Protein AF-A0AAF0IPW9-F1 (afdb_monomer_lite)

pLDDT: mean 81.62, std 16.86, range [27.61, 97.88]

InterPro domains:
  IPR002562 3'-5' exonuclease domain [PF01612] (9-116)
  IPR012337 Ribonuclease H-like superfamily [SSF53098] (3-116)
  IPR036397 Ribonuclease H superfamily [G3DSA:3.30.420.10] (1-117)
  IPR051132 3'-5' Exonuclease domain-containing protein [PTHR13620] (4-115)

Secondary structure (DSSP, 8-state):
-PPPPHHHHHHHH-TTS-EEESSHHHHHHHHHHHH-----SEEEHHHHHHHH-HHHHTT--SPPPHHHHHHHHHS------GGGGS-TTSSSPPHHHHHHHHHHHHHHHHHHHHHHHHHHHHHHHHHHHHHHHTS--PPPHHHHHHHHHTT-------------SHHHHHHHHHHHH-TTS-HHHHHHHHHHTTS--HHHHHHHHTS-HHHHHHHHHHHHHHHHHHHHHTT--PPPPPHHHHHHHHHHHTSTTTHHHHHHTHHHHHHTTSS-HHHHHHT-

Structure (mmCIF, N/CA/C/O backbone):
data_AF-A0AAF0IPW9-F1
#
_entry.id   AF-A0AAF0IPW9-F1
#
loop_
_atom_site.group_PDB
_atom_site.id
_atom_site.type_symbol
_atom_site.label_atom_id
_atom_site.label_alt_id
_atom_site.label_comp_id
_atom_site.label_asym_id
_atom_site.label_entity_id
_atom_site.label_seq_id
_atom_site.pdbx_PDB_ins_code
_atom_site.Cartn_x
_atom_site.Cartn_y
_atom_site.Cartn_z
_atom_site.occupancy
_atom_site.B_iso_or_equiv
_atom_site.auth_seq_id
_atom_site.auth_comp_id
_atom_site.auth_asym_id
_atom_site.auth_atom_id
_atom_site.pdbx_PDB_model_num
ATOM 1 N N . MET A 1 1 ? 8.396 -7.786 -37.317 1.00 49.12 1 MET A N 1
ATOM 2 C CA . MET A 1 1 ? 7.928 -7.173 -36.053 1.00 49.12 1 MET A CA 1
ATOM 3 C C . MET A 1 1 ? 8.490 -7.981 -34.900 1.00 49.12 1 MET A C 1
ATOM 5 O O . MET A 1 1 ? 8.459 -9.201 -34.990 1.00 49.12 1 MET A O 1
ATOM 9 N N . ARG A 1 2 ? 9.035 -7.348 -33.853 1.00 64.31 2 ARG A N 1
ATOM 10 C CA . ARG A 1 2 ? 9.341 -8.083 -32.615 1.00 64.31 2 ARG A CA 1
ATOM 11 C C . ARG A 1 2 ? 8.004 -8.465 -31.983 1.00 64.31 2 ARG A C 1
ATOM 13 O O . ARG A 1 2 ? 7.218 -7.575 -31.677 1.00 64.31 2 ARG A O 1
ATOM 20 N N . SER A 1 3 ? 7.727 -9.756 -31.860 1.00 81.81 3 SER A N 1
ATOM 21 C CA . SER A 1 3 ? 6.544 -10.246 -31.157 1.00 81.81 3 SER A CA 1
ATOM 22 C C . SER A 1 3 ? 6.810 -10.243 -29.653 1.00 81.81 3 SER A C 1
ATOM 24 O O . SER A 1 3 ? 7.903 -10.585 -29.199 1.00 81.81 3 SER A O 1
ATOM 26 N N . LEU A 1 4 ? 5.816 -9.817 -28.875 1.00 88.94 4 LEU A N 1
ATOM 27 C CA . LEU A 1 4 ? 5.837 -9.996 -27.426 1.00 88.94 4 LEU A CA 1
ATOM 28 C C . LEU A 1 4 ? 5.435 -11.441 -27.084 1.00 88.94 4 LEU A C 1
ATOM 30 O O . LEU A 1 4 ? 4.663 -12.042 -27.835 1.00 88.94 4 LEU A O 1
ATOM 34 N N . PRO A 1 5 ? 5.923 -12.000 -25.962 1.00 94.62 5 PRO A N 1
ATOM 35 C CA . PRO A 1 5 ? 5.465 -13.294 -25.468 1.00 94.62 5 PRO A CA 1
ATOM 36 C C . PRO A 1 5 ? 3.938 -13.353 -25.342 1.00 94.62 5 PRO A C 1
ATOM 38 O O . PRO A 1 5 ? 3.316 -12.423 -24.824 1.00 94.62 5 PRO A O 1
ATOM 41 N N . GLU A 1 6 ? 3.335 -14.466 -25.763 1.00 93.38 6 GLU A N 1
ATOM 42 C CA . GLU A 1 6 ? 1.875 -14.643 -25.775 1.00 93.38 6 GLU A CA 1
ATOM 43 C C . GLU A 1 6 ? 1.253 -14.491 -24.378 1.00 93.38 6 GLU A C 1
ATOM 45 O O . GLU A 1 6 ? 0.166 -13.935 -24.231 1.00 93.38 6 GLU A O 1
ATOM 50 N N . SER A 1 7 ? 1.970 -14.916 -23.334 1.00 95.50 7 SER A N 1
ATOM 51 C CA . SER A 1 7 ? 1.561 -14.734 -21.938 1.00 95.50 7 SER A CA 1
ATOM 52 C C . SER A 1 7 ? 1.365 -13.260 -21.571 1.00 95.50 7 SER A C 1
ATOM 54 O O . SER A 1 7 ? 0.376 -12.917 -20.925 1.00 95.50 7 SER A O 1
ATOM 56 N N . ILE A 1 8 ? 2.255 -12.374 -22.032 1.00 94.12 8 ILE A N 1
ATOM 57 C CA . ILE A 1 8 ? 2.139 -10.928 -21.812 1.00 94.12 8 ILE A CA 1
ATOM 58 C C . ILE A 1 8 ? 0.945 -10.379 -22.589 1.00 94.12 8 ILE A C 1
ATOM 60 O O . ILE A 1 8 ? 0.169 -9.607 -22.035 1.00 94.12 8 ILE A O 1
ATOM 64 N N . VAL A 1 9 ? 0.758 -10.797 -23.845 1.00 94.75 9 VAL A N 1
ATOM 65 C CA . VAL A 1 9 ? -0.381 -10.354 -24.665 1.00 94.75 9 VAL A CA 1
ATOM 66 C C . VAL A 1 9 ? -1.709 -10.714 -23.991 1.00 94.75 9 VAL A C 1
ATOM 68 O O . VAL A 1 9 ? -2.559 -9.839 -23.822 1.00 94.75 9 VAL A O 1
ATOM 71 N N . LYS A 1 10 ? -1.862 -11.966 -23.536 1.00 93.25 10 LYS A N 1
ATOM 72 C CA . LYS A 1 10 ? -3.057 -12.439 -22.816 1.00 93.25 10 LYS A CA 1
ATOM 73 C C . LYS A 1 10 ? -3.293 -11.649 -21.531 1.00 93.25 10 LYS A C 1
ATOM 75 O O . LYS A 1 10 ? -4.383 -11.119 -21.338 1.00 93.25 10 LYS A O 1
ATOM 80 N N . MET A 1 11 ? -2.263 -11.495 -20.697 1.00 95.88 11 MET A N 1
ATOM 81 C CA . MET A 1 11 ? -2.353 -10.723 -19.453 1.00 95.88 11 MET A CA 1
ATOM 82 C C . MET A 1 11 ? -2.758 -9.264 -19.713 1.00 95.88 11 MET A C 1
ATOM 84 O O . MET A 1 11 ? -3.591 -8.707 -18.998 1.00 95.88 11 MET A O 1
ATOM 88 N N . MET A 1 12 ? -2.200 -8.631 -20.749 1.00 94.56 12 MET A N 1
ATOM 89 C CA . MET A 1 12 ? -2.526 -7.247 -21.095 1.00 94.56 12 MET A CA 1
ATOM 90 C C . MET A 1 12 ? -3.972 -7.087 -21.586 1.00 94.56 12 MET A C 1
ATOM 92 O O . MET A 1 12 ? -4.601 -6.075 -21.268 1.00 94.56 12 MET A O 1
ATOM 96 N N . ALA A 1 13 ? -4.520 -8.081 -22.285 1.00 91.25 13 ALA A N 1
ATOM 97 C CA . ALA A 1 13 ? -5.896 -8.076 -22.788 1.00 91.25 13 ALA A CA 1
ATOM 98 C C . ALA A 1 13 ? -6.959 -8.481 -21.745 1.00 91.25 13 ALA A C 1
ATOM 100 O O . ALA A 1 13 ? -8.132 -8.169 -21.924 1.00 91.25 13 ALA A O 1
ATOM 101 N N . ASP A 1 14 ? -6.574 -9.148 -20.654 1.00 93.19 14 ASP A N 1
ATOM 102 C CA . ASP A 1 14 ? -7.508 -9.644 -19.635 1.00 93.19 14 ASP A CA 1
ATOM 103 C C . ASP A 1 14 ? -8.084 -8.504 -18.762 1.00 93.19 14 ASP A C 1
ATOM 105 O O . ASP A 1 14 ? -7.319 -7.836 -18.061 1.00 93.19 14 ASP A O 1
ATOM 109 N N . PRO A 1 15 ? -9.408 -8.246 -18.749 1.00 91.50 15 PRO A N 1
ATOM 110 C CA . PRO A 1 15 ? -10.002 -7.185 -17.933 1.00 91.50 15 PRO A CA 1
ATOM 111 C C . PRO A 1 15 ? -10.001 -7.480 -16.424 1.00 91.50 15 PRO A C 1
ATOM 113 O O . PRO A 1 15 ? -10.148 -6.547 -15.635 1.00 91.50 15 PRO A O 1
ATOM 116 N N . THR A 1 16 ? -9.841 -8.742 -16.013 1.00 92.88 16 THR A N 1
ATOM 117 C CA . THR A 1 16 ? -9.793 -9.152 -14.597 1.00 92.88 16 THR A CA 1
ATOM 118 C C . THR A 1 16 ? -8.433 -8.871 -13.960 1.00 92.88 16 THR A C 1
ATOM 120 O O . THR A 1 16 ? -8.330 -8.723 -12.742 1.00 92.88 16 THR A O 1
ATOM 123 N N . VAL A 1 17 ? -7.393 -8.712 -14.784 1.00 94.12 17 VAL A N 1
ATOM 124 C CA . VAL A 1 17 ? -6.060 -8.295 -14.350 1.00 94.12 17 VAL A CA 1
ATOM 125 C C . VAL A 1 17 ? -5.945 -6.782 -14.488 1.00 94.12 17 VAL A C 1
ATOM 127 O O . VAL A 1 17 ? -5.934 -6.248 -15.600 1.00 94.12 17 VAL A O 1
ATOM 130 N N . LEU A 1 18 ? -5.823 -6.079 -13.362 1.00 94.56 18 LEU A N 1
ATOM 131 C CA . LEU A 1 18 ? -5.715 -4.621 -13.350 1.00 94.56 18 LEU A CA 1
ATOM 132 C C . LEU A 1 18 ? -4.304 -4.147 -13.730 1.00 94.56 18 LEU A C 1
ATOM 134 O O . LEU A 1 18 ? -3.306 -4.638 -13.208 1.00 94.56 18 LEU A O 1
ATOM 138 N N . LYS A 1 19 ? -4.225 -3.148 -14.613 1.00 96.06 19 LYS A N 1
ATOM 139 C CA . LYS A 1 19 ? -2.986 -2.473 -15.029 1.00 96.06 19 LYS A CA 1
ATOM 140 C C . LYS A 1 19 ? -3.002 -1.078 -14.435 1.00 96.06 19 LYS A C 1
ATOM 142 O O . LYS A 1 19 ? -3.706 -0.191 -14.919 1.00 96.06 19 LYS A O 1
ATOM 147 N N . VAL A 1 20 ? -2.247 -0.910 -13.364 1.00 95.94 20 VAL A N 1
ATOM 148 C CA . VAL A 1 20 ? -2.215 0.318 -12.572 1.00 95.94 20 VAL A CA 1
ATOM 149 C C . VAL A 1 20 ? -1.035 1.188 -12.997 1.00 95.94 20 VAL A C 1
ATOM 151 O O . VAL A 1 20 ? 0.057 0.680 -13.243 1.00 95.94 20 VAL A O 1
ATOM 154 N N . GLY A 1 21 ? -1.238 2.499 -13.081 1.00 95.56 21 GLY A N 1
ATOM 155 C CA . GLY A 1 21 ? -0.158 3.438 -13.383 1.00 95.56 21 GLY A CA 1
ATOM 156 C C . GLY A 1 21 ? -0.635 4.882 -13.491 1.00 95.56 21 GLY A C 1
ATOM 157 O O . GLY A 1 21 ? -1.824 5.170 -13.341 1.00 95.56 21 GLY A O 1
ATOM 158 N N . VAL A 1 22 ? 0.303 5.793 -13.752 1.00 95.44 22 VAL A N 1
ATOM 159 C CA . VAL A 1 22 ? 0.015 7.205 -14.048 1.00 95.44 22 VAL A CA 1
ATOM 160 C C . VAL A 1 22 ? 0.166 7.448 -15.540 1.00 95.44 22 VAL A C 1
ATOM 162 O O . VAL A 1 22 ? 1.190 7.107 -16.121 1.00 95.44 22 VAL A O 1
ATOM 165 N N . ALA A 1 23 ? -0.844 8.065 -16.150 1.00 93.88 23 ALA A N 1
ATOM 166 C CA . ALA A 1 23 ? -0.970 8.196 -17.600 1.00 93.88 23 ALA A CA 1
ATOM 167 C C . ALA A 1 23 ? -0.951 6.840 -18.337 1.00 93.88 23 ALA A C 1
ATOM 169 O O . ALA A 1 23 ? -0.556 6.765 -19.502 1.00 93.88 23 ALA A O 1
ATOM 170 N N . VAL A 1 24 ? -1.440 5.777 -17.686 1.00 94.56 24 VAL A N 1
ATOM 171 C CA . VAL A 1 24 ? -1.356 4.379 -18.159 1.00 94.56 24 VAL A CA 1
ATOM 172 C C . VAL A 1 24 ? -2.041 4.171 -19.515 1.00 94.56 24 VAL A C 1
ATOM 174 O O . VAL A 1 24 ? -1.654 3.319 -20.317 1.00 94.56 24 VAL A O 1
ATOM 177 N N . ARG A 1 25 ? -3.037 5.007 -19.829 1.00 90.69 25 ARG A N 1
ATOM 178 C CA . ARG A 1 25 ? -3.706 5.012 -21.134 1.00 90.69 25 ARG A CA 1
ATOM 179 C C . ARG A 1 25 ? -2.743 5.341 -22.277 1.00 90.69 25 ARG A C 1
ATOM 181 O O . ARG A 1 25 ? -2.871 4.764 -23.355 1.00 90.69 25 ARG A O 1
ATOM 188 N N . ASN A 1 26 ? -1.769 6.223 -22.057 1.00 93.00 26 ASN A N 1
ATOM 189 C CA . ASN A 1 26 ? -0.767 6.552 -23.072 1.00 93.00 26 ASN A CA 1
ATOM 190 C C . ASN A 1 26 ? 0.118 5.344 -23.381 1.00 93.00 26 ASN A C 1
ATOM 192 O O . ASN A 1 26 ? 0.458 5.114 -24.541 1.00 93.00 26 ASN A O 1
ATOM 196 N N . ASP A 1 27 ? 0.452 4.544 -22.371 1.00 93.44 27 ASP A N 1
ATOM 197 C CA . ASP A 1 27 ? 1.246 3.333 -22.565 1.00 93.44 27 ASP A CA 1
ATOM 198 C C . ASP A 1 27 ? 0.436 2.235 -23.258 1.00 93.44 27 ASP A C 1
ATOM 200 O O . ASP A 1 27 ? 0.937 1.602 -24.185 1.00 93.44 27 ASP A O 1
ATOM 204 N N . ALA A 1 28 ? -0.853 2.096 -22.937 1.00 92.19 28 ALA A N 1
ATOM 205 C CA . ALA A 1 28 ? -1.761 1.237 -23.696 1.00 92.19 28 ALA A CA 1
ATOM 206 C C . ALA A 1 28 ? -1.876 1.660 -25.175 1.00 92.19 28 ALA A C 1
ATOM 208 O O . ALA A 1 28 ? -1.859 0.811 -26.065 1.00 92.19 28 ALA A O 1
ATOM 209 N N . HIS A 1 29 ? -1.932 2.966 -25.465 1.00 93.44 29 HIS A N 1
ATOM 210 C CA . HIS A 1 29 ? -1.928 3.466 -26.843 1.00 93.44 29 HIS A CA 1
ATOM 211 C C . HIS A 1 29 ? -0.634 3.120 -27.589 1.00 93.44 29 HIS A C 1
ATOM 213 O O . HIS A 1 29 ? -0.704 2.718 -28.752 1.00 93.44 29 HIS A O 1
ATOM 219 N N . LYS A 1 30 ? 0.531 3.223 -26.935 1.00 93.00 30 LYS A N 1
ATOM 220 C CA . LYS A 1 30 ? 1.811 2.788 -27.519 1.00 93.00 30 LYS A CA 1
ATOM 221 C C . LYS A 1 30 ? 1.815 1.284 -27.786 1.00 93.00 30 LYS A C 1
ATOM 223 O O . LYS A 1 30 ? 2.184 0.878 -28.879 1.00 93.00 30 LYS A O 1
ATOM 228 N N . LEU A 1 31 ? 1.337 0.467 -26.843 1.00 92.88 31 LEU A N 1
ATOM 229 C CA . LEU A 1 31 ? 1.247 -0.986 -27.022 1.00 92.88 31 LEU A CA 1
ATOM 230 C C . LEU A 1 31 ? 0.327 -1.377 -28.183 1.00 92.88 31 LEU A C 1
ATOM 232 O O . LEU A 1 31 ? 0.671 -2.259 -28.969 1.00 92.88 31 LEU A O 1
ATOM 236 N N . ARG A 1 32 ? -0.803 -0.684 -28.351 1.00 92.88 32 ARG A N 1
ATOM 237 C CA . ARG A 1 32 ? -1.682 -0.878 -29.509 1.00 92.88 32 ARG A CA 1
ATOM 238 C C . ARG A 1 32 ? -0.992 -0.498 -30.816 1.00 92.88 32 ARG A C 1
ATOM 240 O O . ARG A 1 32 ? -1.079 -1.246 -31.782 1.00 92.88 32 ARG A O 1
ATOM 247 N N . ARG A 1 33 ? -0.329 0.659 -30.856 1.00 93.44 33 ARG A N 1
ATOM 248 C CA . ARG A 1 33 ? 0.353 1.168 -32.055 1.00 93.44 33 ARG A CA 1
ATOM 249 C C . ARG A 1 33 ? 1.517 0.269 -32.478 1.00 93.44 33 ARG A C 1
ATOM 251 O O . ARG A 1 33 ? 1.642 -0.031 -33.657 1.00 93.44 33 ARG A O 1
ATOM 258 N N . ASP A 1 34 ? 2.346 -0.143 -31.522 1.00 91.50 34 ASP A N 1
ATOM 259 C CA . ASP A 1 34 ? 3.624 -0.808 -31.798 1.00 91.50 34 ASP A CA 1
ATOM 260 C C . ASP A 1 34 ? 3.488 -2.339 -31.865 1.00 91.50 34 ASP A C 1
ATOM 262 O O . ASP A 1 34 ? 4.270 -2.994 -32.553 1.00 91.50 34 ASP A O 1
ATOM 266 N N . PHE A 1 35 ? 2.489 -2.913 -31.177 1.00 89.88 35 PHE A N 1
ATOM 267 C CA . PHE A 1 35 ? 2.314 -4.366 -31.040 1.00 89.88 35 PHE A CA 1
ATOM 268 C C . PHE A 1 35 ? 0.887 -4.868 -31.315 1.00 89.88 35 PHE A C 1
ATOM 270 O O . PHE A 1 35 ? 0.641 -6.065 -31.202 1.00 89.88 35 PHE A O 1
ATOM 277 N N . GLY A 1 36 ? -0.072 -3.995 -31.645 1.00 88.81 36 GLY A N 1
ATOM 278 C CA . GLY A 1 36 ? -1.460 -4.396 -31.914 1.00 88.81 36 GLY A CA 1
ATOM 279 C C . GLY A 1 36 ? -2.256 -4.841 -30.680 1.00 88.81 36 GLY A C 1
ATOM 280 O O . GLY A 1 36 ? -3.349 -5.380 -30.824 1.00 88.81 36 GLY A O 1
ATOM 281 N N . ILE A 1 37 ? -1.740 -4.623 -29.466 1.00 90.88 37 ILE A N 1
ATOM 282 C CA . ILE A 1 37 ? -2.367 -5.105 -28.228 1.00 90.88 37 ILE A CA 1
ATOM 283 C C . ILE A 1 37 ? -3.504 -4.172 -27.798 1.00 90.88 37 ILE A C 1
ATOM 285 O O . ILE A 1 37 ? -3.305 -2.971 -27.613 1.00 90.88 37 ILE A O 1
ATOM 289 N N . LEU A 1 38 ? -4.692 -4.739 -27.583 1.00 88.94 38 LEU A N 1
ATOM 290 C CA . LEU A 1 38 ? -5.825 -4.049 -26.968 1.00 88.94 38 LEU A CA 1
ATOM 291 C C . LEU A 1 38 ? -5.814 -4.289 -25.456 1.00 88.94 38 LEU A C 1
ATOM 293 O O . LEU A 1 38 ? -6.319 -5.299 -24.975 1.00 88.94 38 LEU A O 1
ATOM 297 N N . SER A 1 39 ? -5.211 -3.368 -24.706 1.00 92.19 39 SER A N 1
ATOM 298 C CA . SER A 1 39 ? -5.129 -3.493 -23.250 1.00 92.19 39 SER A CA 1
ATOM 299 C C . SER A 1 39 ? -6.480 -3.246 -22.570 1.00 92.19 39 SER A C 1
ATOM 301 O O . SER A 1 39 ? -7.138 -2.242 -22.850 1.00 92.19 39 SER A O 1
ATOM 303 N N . ALA A 1 40 ? -6.847 -4.106 -21.619 1.00 91.06 40 ALA A N 1
ATOM 304 C CA . ALA A 1 40 ? -8.032 -3.963 -20.767 1.00 91.06 40 ALA A CA 1
ATOM 305 C C . ALA A 1 40 ? -7.646 -3.834 -19.283 1.00 91.06 40 ALA A C 1
ATOM 307 O O . ALA A 1 40 ? -6.492 -4.059 -18.925 1.00 91.06 40 ALA A O 1
ATOM 308 N N . GLY A 1 41 ? -8.593 -3.465 -18.413 1.00 90.62 41 GLY A N 1
ATOM 309 C CA . GLY A 1 41 ? -8.355 -3.379 -16.962 1.00 90.62 41 GLY A CA 1
ATOM 310 C C . GLY A 1 41 ? -7.440 -2.223 -16.534 1.00 90.62 41 GLY A C 1
ATOM 311 O O . GLY A 1 41 ? -6.738 -2.329 -15.533 1.00 90.62 41 GLY A O 1
ATOM 312 N N . LEU A 1 42 ? -7.388 -1.128 -17.299 1.00 93.31 42 LEU A N 1
ATOM 313 C CA . LEU A 1 42 ? -6.526 0.019 -16.995 1.00 93.31 42 LEU A CA 1
ATOM 314 C C . LEU A 1 42 ? -7.064 0.830 -15.806 1.00 93.31 42 LEU A C 1
ATOM 316 O O . LEU A 1 42 ? -8.227 1.232 -15.802 1.00 93.31 42 LEU A O 1
ATOM 320 N N . VAL A 1 43 ? -6.196 1.142 -14.845 1.00 95.81 43 VAL A N 1
ATOM 321 C CA . VAL A 1 43 ? -6.513 1.960 -13.669 1.00 95.81 43 VAL A CA 1
ATOM 322 C C . VAL A 1 43 ? -5.575 3.161 -13.617 1.00 95.81 43 VAL A C 1
ATOM 324 O O . VAL A 1 43 ? -4.380 3.035 -13.348 1.00 95.81 43 VAL A O 1
ATOM 327 N N . GLU A 1 44 ? -6.139 4.344 -13.853 1.00 97.19 44 GLU A N 1
ATOM 328 C CA . GLU A 1 44 ? -5.412 5.610 -13.798 1.00 97.19 44 GLU A CA 1
ATOM 329 C C . GLU A 1 44 ? -5.302 6.108 -12.349 1.00 97.19 44 GLU A C 1
ATOM 331 O O . GLU A 1 44 ? -6.268 6.625 -11.776 1.00 97.19 44 GLU A O 1
ATOM 336 N N . LEU A 1 45 ? -4.110 5.986 -11.758 1.00 97.88 45 LEU A N 1
ATOM 337 C CA . LEU A 1 45 ? -3.862 6.313 -10.350 1.00 97.88 45 LEU A CA 1
ATOM 338 C C . LEU A 1 45 ? -4.129 7.780 -10.027 1.00 97.88 45 LEU A C 1
ATOM 340 O O . LEU A 1 45 ? -4.649 8.085 -8.954 1.00 97.88 45 LEU A O 1
ATOM 344 N N . SER A 1 46 ? -3.831 8.698 -10.951 1.00 96.81 46 SER A N 1
ATOM 345 C CA . SER A 1 46 ? -4.141 10.109 -10.728 1.00 96.81 46 SER A CA 1
ATOM 346 C C . SER A 1 46 ? -5.643 10.355 -10.613 1.00 96.81 46 SER A C 1
ATOM 348 O O . SER A 1 46 ? -6.046 11.234 -9.852 1.00 96.81 46 SER A O 1
ATOM 350 N N . MET A 1 47 ? -6.463 9.652 -11.393 1.00 95.00 47 MET A N 1
ATOM 351 C CA . MET A 1 47 ? -7.914 9.825 -11.355 1.00 95.00 47 MET A CA 1
ATOM 352 C C . MET A 1 47 ? -8.496 9.168 -10.109 1.00 95.00 47 MET A C 1
ATOM 354 O O . MET A 1 47 ? -9.332 9.774 -9.445 1.00 95.00 47 MET A O 1
ATOM 358 N N . LEU A 1 48 ? -7.975 7.995 -9.735 1.00 96.00 48 LEU A N 1
ATOM 359 C CA . LEU A 1 48 ? -8.329 7.334 -8.482 1.00 96.00 48 LEU A CA 1
ATOM 360 C C . LEU A 1 48 ? -8.009 8.220 -7.265 1.00 96.00 48 LEU A C 1
ATOM 362 O O . LEU A 1 48 ? -8.837 8.377 -6.375 1.00 96.00 48 LEU A O 1
ATOM 366 N N . ALA A 1 49 ? -6.842 8.865 -7.236 1.00 97.31 49 ALA A N 1
ATOM 367 C CA . ALA A 1 49 ? -6.487 9.787 -6.158 1.00 97.31 49 ALA A CA 1
ATOM 368 C C . ALA A 1 49 ? -7.451 10.981 -6.068 1.00 97.31 49 ALA A C 1
ATOM 370 O O . ALA A 1 49 ? -7.895 11.331 -4.976 1.00 97.31 49 ALA A O 1
ATOM 371 N N . LYS A 1 50 ? -7.834 11.567 -7.212 1.00 96.00 50 LYS A N 1
ATOM 372 C CA . LYS A 1 50 ? -8.831 12.648 -7.266 1.00 96.00 50 LYS A CA 1
ATOM 373 C C . LYS A 1 50 ? -10.218 12.204 -6.805 1.00 96.00 50 LYS A C 1
ATOM 375 O O . LYS A 1 50 ? -10.920 13.003 -6.203 1.00 96.00 50 LYS A O 1
ATOM 380 N N . SER A 1 51 ? -10.621 10.961 -7.073 1.00 92.94 51 SER A N 1
ATOM 381 C CA . SER A 1 51 ? -11.912 10.452 -6.594 1.00 92.94 51 SER A CA 1
ATOM 382 C C . SER A 1 51 ? -11.903 10.140 -5.099 1.00 92.94 51 SER A C 1
ATOM 384 O O . SER A 1 51 ? -12.924 10.309 -4.440 1.00 92.94 51 SER A O 1
ATOM 386 N N . VAL A 1 52 ? -10.766 9.679 -4.568 1.00 94.31 52 VAL A N 1
ATOM 387 C CA . VAL A 1 52 ? -10.623 9.341 -3.145 1.00 94.31 52 VAL A CA 1
ATOM 388 C C . VAL A 1 52 ? -10.481 10.604 -2.294 1.00 94.31 52 VAL A C 1
ATOM 390 O O . VAL A 1 52 ? -11.137 10.727 -1.271 1.00 94.31 52 VAL A O 1
ATOM 393 N N . GLU A 1 53 ? -9.672 11.583 -2.690 1.00 94.56 53 GLU A N 1
ATOM 394 C CA . GLU A 1 53 ? -9.535 12.851 -1.956 1.00 94.56 53 GLU A CA 1
ATOM 395 C C . GLU A 1 53 ? -9.749 14.049 -2.894 1.00 94.56 53 GLU A C 1
ATOM 397 O O . GLU A 1 53 ? -8.777 14.706 -3.287 1.00 94.56 53 GLU A O 1
ATOM 402 N N . PRO A 1 54 ? -11.007 14.358 -3.263 1.00 93.06 54 PRO A N 1
ATOM 403 C CA . PRO A 1 54 ? -11.307 15.458 -4.177 1.00 93.06 54 PRO A CA 1
ATOM 404 C C . PRO A 1 54 ? -10.802 16.803 -3.647 1.00 93.06 54 PRO A C 1
ATOM 406 O O . PRO A 1 54 ? -10.155 17.534 -4.392 1.00 93.06 54 PRO A O 1
ATOM 409 N N . ASP A 1 55 ? -10.979 17.085 -2.354 1.00 93.88 55 ASP A N 1
ATOM 410 C CA . ASP A 1 55 ? -10.580 18.361 -1.743 1.00 93.88 55 ASP A CA 1
ATOM 411 C C . ASP A 1 55 ? -9.062 18.586 -1.794 1.00 93.88 55 ASP A C 1
ATOM 413 O O . ASP A 1 55 ? -8.593 19.688 -2.077 1.00 93.88 55 ASP A O 1
ATOM 417 N N . ARG A 1 56 ? -8.265 17.524 -1.599 1.00 94.56 56 ARG A N 1
ATOM 418 C CA . ARG A 1 56 ? -6.795 17.593 -1.692 1.00 94.56 56 ARG A CA 1
ATOM 419 C C . ARG A 1 56 ? -6.348 17.995 -3.095 1.00 94.56 56 ARG A C 1
ATOM 421 O O . ARG A 1 56 ? -5.369 18.725 -3.260 1.00 94.56 56 ARG A O 1
ATOM 428 N N . TRP A 1 57 ? -7.036 17.482 -4.111 1.00 96.06 57 TRP A N 1
ATOM 429 C CA . TRP A 1 57 ? -6.615 17.586 -5.504 1.00 96.06 57 TRP A CA 1
ATOM 430 C C . TRP A 1 57 ? -7.473 18.532 -6.344 1.00 96.06 57 TRP A C 1
ATOM 432 O O . TRP A 1 57 ? -7.237 18.640 -7.547 1.00 96.06 57 TRP A O 1
ATOM 442 N N . GLN A 1 58 ? -8.399 19.273 -5.732 1.00 91.38 58 GLN A N 1
ATOM 443 C CA . GLN A 1 58 ? -9.334 20.175 -6.414 1.00 91.38 58 GLN A CA 1
ATOM 444 C C . GLN A 1 58 ? -8.633 21.209 -7.310 1.00 91.38 58 GLN A C 1
ATOM 446 O O . GLN A 1 58 ? -9.126 21.577 -8.374 1.00 91.38 58 GLN A O 1
ATOM 451 N N . HIS A 1 59 ? -7.428 21.641 -6.925 1.00 91.50 59 HIS A N 1
ATOM 452 C CA . HIS A 1 59 ? -6.630 22.615 -7.676 1.00 91.50 59 HIS A CA 1
ATOM 453 C C . HIS A 1 59 ? -5.859 21.996 -8.856 1.00 91.50 59 HIS A C 1
ATOM 455 O O . HIS A 1 59 ? -5.262 22.710 -9.664 1.00 91.50 59 HIS A O 1
ATOM 461 N N . ARG A 1 60 ? -5.821 20.664 -8.971 1.00 91.88 60 ARG A N 1
ATOM 462 C CA . ARG A 1 60 ? -5.110 19.949 -10.037 1.00 91.88 60 ARG A CA 1
ATOM 463 C C . ARG A 1 60 ? -6.065 19.626 -11.182 1.00 91.88 60 ARG A C 1
ATOM 465 O O . ARG A 1 60 ? -6.749 18.606 -11.179 1.00 91.88 60 ARG A O 1
ATOM 472 N N . ARG A 1 61 ? -6.047 20.464 -12.223 1.00 88.88 61 ARG A N 1
ATOM 473 C CA . ARG A 1 61 ? -6.816 20.228 -13.462 1.00 88.88 61 ARG A CA 1
ATOM 474 C C . ARG A 1 61 ? -6.255 19.065 -14.292 1.00 88.88 61 ARG A C 1
ATOM 476 O O . ARG A 1 61 ? -7.014 18.246 -14.792 1.00 88.88 61 ARG A O 1
ATOM 483 N N . MET A 1 62 ? -4.930 18.940 -14.357 1.00 93.38 62 MET A N 1
ATOM 484 C CA . MET A 1 62 ? -4.224 17.890 -15.108 1.00 93.38 62 MET A CA 1
ATOM 485 C C . MET A 1 62 ? -4.012 16.612 -14.284 1.00 93.38 62 MET A C 1
ATOM 487 O O . MET A 1 62 ? -4.311 16.588 -13.086 1.00 93.38 62 MET A O 1
ATOM 491 N N . LEU A 1 63 ? -3.495 15.552 -14.918 1.00 93.44 63 LEU A N 1
ATOM 492 C CA . LEU A 1 63 ? -3.028 14.360 -14.204 1.00 93.44 63 LEU A CA 1
ATOM 493 C C . LEU A 1 63 ? -1.929 14.736 -13.196 1.00 93.44 63 LEU A C 1
ATOM 495 O O . LEU A 1 63 ? -1.059 15.562 -13.474 1.00 93.44 63 LEU A O 1
ATOM 499 N N . ILE A 1 64 ? -1.997 14.129 -12.019 1.00 96.06 64 ILE A N 1
ATOM 500 C CA . ILE A 1 64 ? -1.038 14.263 -10.927 1.00 96.06 64 ILE A CA 1
ATOM 501 C C . ILE A 1 64 ? 0.130 13.325 -11.226 1.00 96.06 64 ILE A C 1
ATOM 503 O O . ILE A 1 64 ? -0.077 12.177 -11.619 1.00 96.06 64 ILE A O 1
ATOM 507 N N . SER A 1 65 ? 1.358 13.809 -11.053 1.00 94.69 65 SER A N 1
ATOM 508 C CA . SER A 1 65 ? 2.542 12.997 -11.323 1.00 94.69 65 SER A CA 1
ATOM 509 C C . SER A 1 65 ? 2.674 11.843 -10.321 1.00 94.69 65 SER A C 1
ATOM 511 O O . SER A 1 65 ? 2.284 11.973 -9.159 1.00 94.69 65 SER A O 1
ATOM 513 N N . LEU A 1 66 ? 3.284 10.726 -10.739 1.00 94.94 66 LEU A N 1
ATOM 514 C CA . LEU A 1 66 ? 3.562 9.597 -9.839 1.00 94.94 66 LEU A CA 1
ATOM 515 C C . LEU A 1 66 ? 4.382 10.033 -8.617 1.00 94.94 66 LEU A C 1
ATOM 517 O O . LEU A 1 66 ? 4.151 9.565 -7.509 1.00 94.94 66 LEU A O 1
ATOM 521 N N . GLN A 1 67 ? 5.307 10.973 -8.808 1.00 93.50 67 GLN A N 1
ATOM 522 C CA . GLN A 1 67 ? 6.107 11.535 -7.727 1.00 93.50 67 GLN A CA 1
ATOM 523 C C . GLN A 1 67 ? 5.262 12.302 -6.708 1.00 93.50 67 GLN A C 1
ATOM 525 O O . GLN A 1 67 ? 5.451 12.102 -5.510 1.00 93.50 67 GLN A O 1
ATOM 530 N N . ASP A 1 68 ? 4.346 13.159 -7.162 1.00 95.06 68 ASP A N 1
ATOM 531 C CA . ASP A 1 68 ? 3.477 13.917 -6.258 1.00 95.06 68 ASP A CA 1
ATOM 532 C C . ASP A 1 68 ? 2.539 12.982 -5.488 1.00 95.06 68 ASP A C 1
ATOM 534 O O . ASP A 1 68 ? 2.330 13.170 -4.290 1.00 95.06 68 ASP A O 1
ATOM 538 N N . LEU A 1 69 ? 2.022 11.940 -6.152 1.00 96.50 69 LEU A N 1
ATOM 539 C CA . LEU A 1 69 ? 1.228 10.897 -5.502 1.00 96.50 69 LEU A CA 1
ATOM 540 C C . LEU A 1 69 ? 2.060 10.128 -4.467 1.00 96.50 69 LEU A C 1
ATOM 542 O O . LEU A 1 69 ? 1.623 9.967 -3.331 1.00 96.50 69 LEU A O 1
ATOM 546 N N . CYS A 1 70 ? 3.269 9.692 -4.824 1.00 95.38 70 CYS A N 1
ATOM 547 C CA . CYS A 1 70 ? 4.177 8.981 -3.923 1.00 95.38 70 CYS A CA 1
ATOM 548 C C . CYS A 1 70 ? 4.490 9.810 -2.671 1.00 95.38 70 CYS A C 1
ATOM 550 O O . CYS A 1 70 ? 4.375 9.315 -1.549 1.00 95.38 70 CYS A O 1
ATOM 552 N N . ASN A 1 71 ? 4.773 11.100 -2.850 1.00 95.06 71 ASN A N 1
ATOM 553 C CA . ASN A 1 71 ? 5.010 12.008 -1.737 1.00 95.06 71 ASN A CA 1
ATOM 554 C C . ASN A 1 71 ? 3.764 12.144 -0.846 1.00 95.06 71 ASN A C 1
ATOM 556 O O . ASN A 1 71 ? 3.847 11.977 0.368 1.00 95.06 71 ASN A O 1
ATOM 560 N N . ALA A 1 72 ? 2.594 12.375 -1.446 1.00 95.31 72 ALA A N 1
ATOM 561 C CA . ALA A 1 72 ? 1.352 12.590 -0.707 1.00 95.31 72 ALA A CA 1
ATOM 562 C C . ALA A 1 72 ? 0.871 11.353 0.072 1.00 95.31 72 ALA A C 1
ATOM 564 O O . ALA A 1 72 ? 0.343 11.494 1.174 1.00 95.31 72 ALA A O 1
ATOM 565 N N . TYR A 1 73 ? 1.031 10.154 -0.493 1.00 95.25 73 TYR A N 1
ATOM 566 C CA . TYR A 1 73 ? 0.410 8.935 0.036 1.00 95.25 73 TYR A CA 1
ATOM 567 C C . TYR A 1 73 ? 1.374 7.983 0.737 1.00 95.25 73 TYR A C 1
ATOM 569 O O . TYR A 1 73 ? 0.946 7.257 1.638 1.00 95.25 73 TYR A O 1
ATOM 577 N N . LEU A 1 74 ? 2.646 7.972 0.335 1.00 93.00 74 LEU A N 1
ATOM 578 C CA . LEU A 1 74 ? 3.673 7.088 0.890 1.00 93.00 74 LEU A CA 1
ATOM 579 C C . LEU A 1 74 ? 4.716 7.848 1.721 1.00 93.00 74 LEU A C 1
ATOM 581 O O . LEU A 1 74 ? 5.516 7.211 2.403 1.00 93.00 74 LEU A O 1
ATOM 585 N N . GLY A 1 75 ? 4.728 9.187 1.677 1.00 91.50 75 GLY A N 1
ATOM 586 C CA . GLY A 1 75 ? 5.723 10.009 2.375 1.00 91.50 75 GLY A CA 1
ATOM 587 C C . GLY A 1 75 ? 7.144 9.817 1.837 1.00 91.50 75 GLY A C 1
ATOM 588 O O . GLY A 1 75 ? 8.115 10.041 2.557 1.00 91.50 75 GLY A O 1
ATOM 589 N N . ARG A 1 76 ? 7.275 9.348 0.590 1.00 89.00 76 ARG A N 1
ATOM 590 C CA . ARG A 1 76 ? 8.554 9.085 -0.078 1.00 89.00 76 ARG A CA 1
ATOM 591 C C . ARG A 1 76 ? 8.700 9.999 -1.285 1.00 89.00 76 ARG A C 1
ATOM 593 O O . ARG A 1 76 ? 7.734 10.264 -1.996 1.00 89.00 76 ARG A O 1
ATOM 600 N N . GLN A 1 77 ? 9.923 10.438 -1.557 1.00 86.06 77 GLN A N 1
ATOM 601 C CA . GLN A 1 77 ? 10.217 11.239 -2.738 1.00 86.06 77 GLN A CA 1
ATOM 602 C C . GLN A 1 77 ? 10.886 10.371 -3.802 1.00 86.06 77 GLN A C 1
ATOM 604 O O . GLN A 1 77 ? 12.016 9.920 -3.632 1.00 86.06 77 GLN A O 1
ATOM 609 N N . LEU A 1 78 ? 10.191 10.152 -4.921 1.00 84.56 78 LEU A N 1
ATOM 610 C CA . LEU A 1 78 ? 10.818 9.554 -6.100 1.00 84.56 78 LEU A CA 1
ATOM 611 C C . LEU A 1 78 ? 11.918 10.485 -6.614 1.00 84.56 78 LEU A C 1
ATOM 613 O O . LEU A 1 78 ? 11.714 11.697 -6.691 1.00 84.56 78 LEU A O 1
ATOM 617 N N . ARG A 1 79 ? 13.075 9.940 -6.989 1.00 76.19 79 ARG A N 1
ATOM 618 C CA . ARG A 1 79 ? 14.186 10.749 -7.507 1.00 76.19 79 ARG A CA 1
ATOM 619 C C . ARG A 1 79 ? 13.812 11.365 -8.861 1.00 76.19 79 ARG A C 1
ATOM 621 O O . ARG A 1 79 ? 13.353 10.668 -9.764 1.00 76.19 79 ARG A O 1
ATOM 628 N N . LYS A 1 80 ? 14.016 12.680 -9.016 1.00 70.12 80 LYS A N 1
ATOM 629 C CA . LYS A 1 80 ? 13.944 13.359 -10.323 1.00 70.12 80 LYS A CA 1
ATOM 630 C C . LYS A 1 80 ? 15.244 13.105 -11.075 1.00 70.12 80 LYS A C 1
ATOM 632 O O . LYS A 1 80 ? 16.133 13.946 -11.066 1.00 70.12 80 LYS A O 1
ATOM 637 N N . ASP A 1 81 ? 15.352 11.942 -11.698 1.00 75.81 81 ASP A N 1
ATOM 638 C CA . ASP A 1 81 ? 16.552 11.580 -12.443 1.00 75.81 81 ASP A CA 1
ATOM 639 C C . ASP A 1 81 ? 16.359 11.754 -13.955 1.00 75.81 81 ASP A C 1
ATOM 641 O O . ASP A 1 81 ? 15.322 11.411 -14.531 1.00 75.81 81 ASP A O 1
ATOM 645 N N . ASN A 1 82 ? 17.421 12.215 -14.626 1.00 86.75 82 ASN A N 1
ATOM 646 C CA . ASN A 1 82 ? 17.497 12.324 -16.090 1.00 86.75 82 ASN A CA 1
ATOM 647 C C . ASN A 1 82 ? 17.393 10.958 -16.799 1.00 86.75 82 ASN A C 1
ATOM 649 O O . ASN A 1 82 ? 17.304 10.902 -18.025 1.00 86.75 82 ASN A O 1
ATOM 653 N N . ILE A 1 83 ? 17.358 9.855 -16.042 1.00 90.56 83 ILE A N 1
ATOM 654 C CA . ILE A 1 83 ? 17.144 8.493 -16.540 1.00 90.56 83 ILE A CA 1
ATOM 655 C C . ILE A 1 83 ? 15.859 8.393 -17.367 1.00 90.56 83 ILE A C 1
ATOM 657 O O . ILE A 1 83 ? 15.871 7.752 -18.419 1.00 90.56 83 ILE A O 1
ATOM 661 N N . ARG A 1 84 ? 14.792 9.111 -16.987 1.00 88.94 84 ARG A N 1
ATOM 662 C CA . ARG A 1 84 ? 13.527 9.138 -17.740 1.00 88.94 84 ARG A CA 1
ATOM 663 C C . ARG A 1 84 ? 13.716 9.519 -19.213 1.00 88.94 84 ARG A C 1
ATOM 665 O O . ARG A 1 84 ? 13.072 8.935 -20.076 1.00 88.94 84 ARG A O 1
ATOM 672 N N . ILE A 1 85 ? 14.610 10.469 -19.496 1.00 91.12 85 ILE A N 1
ATOM 673 C CA . ILE A 1 85 ? 14.897 10.988 -20.847 1.00 91.12 85 ILE A CA 1
ATOM 674 C C . ILE A 1 85 ? 16.211 10.444 -21.430 1.00 91.12 85 ILE A C 1
ATOM 676 O O . ILE A 1 85 ? 16.715 10.957 -22.427 1.00 91.12 85 ILE A O 1
ATOM 680 N N . SER A 1 86 ? 16.794 9.421 -20.800 1.00 92.62 86 SER A N 1
ATOM 681 C CA . SER A 1 86 ? 18.028 8.790 -21.270 1.00 92.62 86 SER A CA 1
ATOM 682 C C . SER A 1 86 ? 17.810 7.981 -22.558 1.00 92.62 86 SER A C 1
ATOM 684 O O . SER A 1 86 ? 16.684 7.754 -23.005 1.00 92.62 86 SER A O 1
ATOM 686 N N . ARG A 1 87 ? 18.899 7.519 -23.186 1.00 94.19 87 ARG A N 1
ATOM 687 C CA . ARG A 1 87 ? 18.825 6.669 -24.387 1.00 94.19 87 ARG A CA 1
ATOM 688 C C . ARG A 1 87 ? 18.380 5.242 -24.028 1.00 94.19 87 ARG A C 1
ATOM 690 O O . ARG A 1 87 ? 19.219 4.377 -23.797 1.00 94.19 87 ARG A O 1
ATOM 697 N N . TRP A 1 88 ? 17.069 4.995 -24.033 1.00 94.50 88 TRP A N 1
ATOM 698 C CA . TRP A 1 88 ? 16.446 3.676 -23.799 1.00 94.50 88 TRP A CA 1
ATOM 699 C C . TRP A 1 88 ? 16.610 2.673 -24.953 1.00 94.50 88 TRP A C 1
ATOM 701 O O . TRP A 1 88 ? 16.334 1.490 -24.789 1.00 94.50 88 TRP A O 1
ATOM 711 N N . SER A 1 89 ? 17.069 3.129 -26.121 1.00 93.56 89 SER A N 1
ATOM 712 C CA . SER A 1 89 ? 17.370 2.270 -27.273 1.00 93.56 89 SER A CA 1
ATOM 713 C C . SER A 1 89 ? 18.743 1.595 -27.196 1.00 93.56 89 SER A C 1
ATOM 715 O O . SER A 1 89 ? 19.009 0.672 -27.965 1.00 93.56 89 SER A O 1
ATOM 717 N N . ARG A 1 90 ? 19.630 2.046 -26.296 1.00 92.81 90 ARG A N 1
ATOM 718 C CA . ARG A 1 90 ? 20.966 1.466 -26.125 1.00 92.81 90 ARG A CA 1
ATOM 719 C C . ARG A 1 90 ? 20.868 0.176 -25.313 1.00 92.81 90 ARG A C 1
ATOM 721 O O . ARG A 1 90 ? 20.367 0.191 -24.196 1.00 92.81 90 ARG A O 1
ATOM 728 N N . ILE A 1 91 ? 21.405 -0.906 -25.866 1.00 92.44 91 ILE A N 1
ATOM 729 C CA . ILE A 1 91 ? 21.541 -2.204 -25.198 1.00 92.44 91 ILE A CA 1
ATOM 730 C C . ILE A 1 91 ? 23.039 -2.467 -24.953 1.00 92.44 91 ILE A C 1
ATOM 732 O O . ILE A 1 91 ? 23.836 -2.178 -25.850 1.00 92.44 91 ILE A O 1
ATOM 736 N N . PRO A 1 92 ? 23.442 -2.991 -23.778 1.00 95.25 92 PRO A N 1
ATOM 737 C CA . PRO A 1 92 ? 22.612 -3.288 -22.605 1.00 95.25 92 PRO A CA 1
ATOM 738 C C . PRO A 1 92 ? 22.097 -2.022 -21.902 1.00 95.25 92 PRO A C 1
ATOM 740 O O . PRO A 1 92 ? 22.689 -0.947 -22.020 1.00 95.25 92 PRO A O 1
ATOM 743 N N . LEU A 1 93 ? 20.986 -2.164 -21.171 1.00 96.44 93 LEU A N 1
ATOM 744 C CA . LEU A 1 93 ? 20.487 -1.108 -20.289 1.00 96.44 93 LEU A CA 1
ATOM 745 C C . LEU A 1 93 ? 21.443 -0.928 -19.104 1.00 96.44 93 LEU A C 1
ATOM 747 O O . LEU A 1 93 ? 22.024 -1.891 -18.607 1.00 96.44 93 LEU A O 1
ATOM 751 N N . SER A 1 94 ? 21.589 0.311 -18.642 1.00 95.00 94 SER A N 1
ATOM 752 C CA . SER A 1 94 ? 22.360 0.613 -17.431 1.00 95.00 94 SER A CA 1
ATOM 753 C C . SER A 1 94 ? 21.616 0.183 -16.164 1.00 95.00 94 SER A C 1
ATOM 755 O O . SER A 1 94 ? 20.386 0.177 -16.131 1.00 95.00 94 SER A O 1
ATOM 757 N N . GLU A 1 95 ? 22.355 -0.087 -15.088 1.00 95.00 95 GLU A N 1
ATOM 758 C CA . GLU A 1 95 ? 21.784 -0.423 -13.775 1.00 95.00 95 GLU A CA 1
ATOM 759 C C . GLU A 1 95 ? 20.775 0.633 -13.295 1.00 95.00 95 GLU A C 1
ATOM 761 O O . GLU A 1 95 ? 19.669 0.300 -12.887 1.00 95.00 95 GLU A O 1
ATOM 766 N N . LYS A 1 96 ? 21.087 1.920 -13.490 1.00 93.12 96 LYS A N 1
ATOM 767 C CA . LYS A 1 96 ? 20.181 3.031 -13.158 1.00 93.12 96 LYS A CA 1
ATOM 768 C C . LYS A 1 96 ? 18.879 3.017 -13.966 1.00 93.12 96 LYS A C 1
ATOM 770 O O . LYS A 1 96 ? 17.841 3.417 -13.449 1.00 93.12 96 LYS A O 1
ATOM 775 N N . GLN A 1 97 ? 18.911 2.592 -15.233 1.00 94.81 97 GLN A N 1
ATOM 776 C CA . GLN A 1 97 ? 17.698 2.441 -16.051 1.00 94.81 97 GLN A CA 1
ATOM 777 C C . GLN A 1 97 ? 16.836 1.275 -15.559 1.00 94.81 97 GLN A C 1
ATOM 779 O O . GLN A 1 97 ? 15.616 1.416 -15.494 1.00 94.81 97 GLN A O 1
ATOM 784 N N . LEU A 1 98 ? 17.461 0.155 -15.186 1.00 94.88 98 LEU A N 1
ATOM 785 C CA . LEU A 1 98 ? 16.762 -1.000 -14.617 1.00 94.88 98 LEU A CA 1
ATOM 786 C C . LEU A 1 98 ? 16.124 -0.656 -13.266 1.00 94.88 98 LEU A C 1
ATOM 788 O O . LEU A 1 98 ? 14.936 -0.902 -13.072 1.00 94.88 98 LEU A O 1
ATOM 792 N N . GLU A 1 99 ? 16.881 -0.025 -12.368 1.00 93.50 99 GLU A N 1
ATOM 793 C CA . GLU A 1 99 ? 16.402 0.418 -11.056 1.00 93.50 99 GLU A CA 1
ATOM 794 C C . GLU A 1 99 ? 15.252 1.425 -11.187 1.00 93.50 99 GLU A C 1
ATOM 796 O O . GLU A 1 99 ? 14.235 1.301 -10.501 1.00 93.50 99 GLU A O 1
ATOM 801 N N . TYR A 1 100 ? 15.374 2.390 -12.106 1.00 92.38 100 TYR A N 1
ATOM 802 C CA . TYR A 1 100 ? 14.311 3.350 -12.394 1.00 92.38 100 TYR A CA 1
ATOM 803 C C . TYR A 1 100 ? 13.034 2.649 -12.871 1.00 92.38 100 TYR A C 1
ATOM 805 O O . TYR A 1 100 ? 11.965 2.896 -12.316 1.00 92.38 100 TYR A O 1
ATOM 813 N N . ALA A 1 101 ? 13.141 1.745 -13.851 1.00 92.50 101 ALA A N 1
ATOM 814 C CA . ALA A 1 101 ? 11.991 1.015 -14.380 1.00 92.50 101 ALA A CA 1
ATOM 815 C C . ALA A 1 101 ? 11.314 0.141 -13.308 1.00 92.50 101 ALA A C 1
ATOM 817 O O . ALA A 1 101 ? 10.088 0.130 -13.206 1.00 92.50 101 ALA A O 1
ATOM 818 N N . ALA A 1 102 ? 12.099 -0.550 -12.473 1.00 93.75 102 ALA A N 1
ATOM 819 C CA . ALA A 1 102 ? 11.577 -1.369 -11.381 1.00 93.75 102 ALA A CA 1
ATOM 820 C C . ALA A 1 102 ? 10.875 -0.523 -10.304 1.00 93.75 102 ALA A C 1
ATOM 822 O O . ALA A 1 102 ? 9.786 -0.873 -9.846 1.00 93.75 102 ALA A O 1
ATOM 823 N N . SER A 1 103 ? 11.471 0.614 -9.934 1.00 92.12 103 SER A N 1
ATOM 824 C CA . SER A 1 103 ? 10.923 1.523 -8.922 1.00 92.12 103 SER A CA 1
ATOM 825 C C . SER A 1 103 ? 9.582 2.126 -9.344 1.00 92.12 103 SER A C 1
ATOM 827 O O . SER A 1 103 ? 8.673 2.224 -8.520 1.00 92.12 103 SER A O 1
ATOM 829 N N . ASP A 1 104 ? 9.439 2.500 -10.620 1.00 91.50 104 ASP A N 1
ATOM 830 C CA . ASP A 1 104 ? 8.216 3.109 -11.164 1.00 91.50 104 ASP A CA 1
ATOM 831 C C . ASP A 1 104 ? 7.014 2.149 -11.061 1.00 91.50 104 ASP A C 1
ATOM 833 O O . ASP A 1 104 ? 5.921 2.536 -10.634 1.00 91.50 104 ASP A O 1
ATOM 837 N N . VAL A 1 105 ? 7.238 0.861 -11.353 1.00 92.50 105 VAL A N 1
ATOM 838 C CA . VAL A 1 105 ? 6.221 -0.198 -11.231 1.00 92.50 105 VAL A CA 1
ATOM 839 C C . VAL A 1 105 ? 5.913 -0.505 -9.766 1.00 92.50 105 VAL A C 1
ATOM 841 O O . VAL A 1 105 ? 4.744 -0.567 -9.380 1.00 92.50 105 VAL A O 1
ATOM 844 N N . PHE A 1 106 ? 6.946 -0.664 -8.935 1.00 94.88 106 PHE A N 1
ATOM 845 C CA . PHE A 1 106 ? 6.781 -1.003 -7.522 1.00 94.88 106 PHE A CA 1
ATOM 846 C C . PHE A 1 106 ? 5.973 0.061 -6.768 1.00 94.88 106 PHE A C 1
ATOM 848 O O . PHE A 1 106 ? 4.998 -0.252 -6.083 1.00 94.88 106 PHE A O 1
ATOM 855 N N . VAL A 1 107 ? 6.322 1.335 -6.954 1.00 95.38 107 VAL A N 1
ATOM 856 C CA . VAL A 1 107 ? 5.630 2.447 -6.294 1.00 95.38 107 VAL A CA 1
ATOM 857 C C . VAL A 1 107 ? 4.210 2.632 -6.826 1.00 95.38 107 VAL A C 1
ATOM 859 O O . VAL A 1 107 ? 3.312 2.952 -6.047 1.00 95.38 107 VAL A O 1
ATOM 862 N N . SER A 1 108 ? 3.966 2.381 -8.115 1.00 95.50 108 SER A N 1
ATOM 863 C CA . SER A 1 108 ? 2.606 2.397 -8.674 1.00 95.50 108 SER A CA 1
ATOM 864 C C . SER A 1 108 ? 1.693 1.370 -7.991 1.00 95.50 108 SER A C 1
ATOM 866 O O . SER A 1 108 ? 0.540 1.679 -7.679 1.00 95.50 108 SER A O 1
ATOM 868 N N . LEU A 1 109 ? 2.211 0.174 -7.690 1.00 96.38 109 LEU A N 1
ATOM 869 C CA . LEU A 1 109 ? 1.464 -0.861 -6.973 1.00 96.38 109 LEU A CA 1
ATOM 870 C C . LEU A 1 109 ? 1.218 -0.490 -5.500 1.00 96.38 109 LEU A C 1
ATOM 872 O O . LEU A 1 109 ? 0.089 -0.615 -5.019 1.00 96.38 109 LEU A O 1
ATOM 876 N N . GLU A 1 110 ? 2.236 0.009 -4.787 1.00 97.19 110 GLU A N 1
ATOM 877 C CA . GLU A 1 110 ? 2.073 0.493 -3.405 1.00 97.19 110 GLU A CA 1
ATOM 878 C C . GLU A 1 110 ? 1.019 1.613 -3.323 1.00 97.19 110 GLU A C 1
ATOM 880 O O . GLU A 1 110 ? 0.166 1.612 -2.429 1.00 97.19 110 GLU A O 1
ATOM 885 N N . LEU A 1 111 ? 1.033 2.545 -4.282 1.00 97.44 111 LEU A N 1
ATOM 886 C CA . LEU A 1 111 ? 0.054 3.626 -4.378 1.00 97.44 111 LEU A CA 1
ATOM 887 C C . LEU A 1 111 ? -1.362 3.114 -4.619 1.00 97.44 111 LEU A C 1
ATOM 889 O O . LEU A 1 111 ? -2.288 3.578 -3.951 1.00 97.44 111 LEU A O 1
ATOM 893 N N . PHE A 1 112 ? -1.539 2.157 -5.532 1.00 97.81 112 PHE A N 1
ATOM 894 C CA . PHE A 1 112 ? -2.843 1.545 -5.774 1.00 97.81 112 PHE A CA 1
ATOM 895 C C . PHE A 1 112 ? -3.426 0.967 -4.481 1.00 97.81 112 PHE A C 1
ATOM 897 O O . PHE A 1 112 ? -4.533 1.336 -4.086 1.00 97.81 112 PHE A O 1
ATOM 904 N N . HIS A 1 113 ? -2.657 0.136 -3.770 1.00 96.31 113 HIS A N 1
ATOM 905 C CA . HIS A 1 113 ? -3.097 -0.439 -2.498 1.00 96.31 113 HIS A CA 1
ATOM 906 C C . HIS A 1 113 ? -3.450 0.640 -1.474 1.00 96.31 113 HIS A C 1
ATOM 908 O O . HIS A 1 113 ? -4.482 0.553 -0.806 1.00 96.31 113 HIS A O 1
ATOM 914 N N . ARG A 1 114 ? -2.628 1.690 -1.367 1.00 96.94 114 ARG A N 1
ATOM 915 C CA . ARG A 1 114 ? -2.873 2.780 -0.422 1.00 96.94 114 ARG A CA 1
ATOM 916 C C . ARG A 1 114 ? -4.173 3.526 -0.723 1.00 96.94 114 ARG A C 1
ATOM 918 O O . ARG A 1 114 ? -4.932 3.796 0.208 1.00 96.94 114 ARG A O 1
ATOM 925 N N . LEU A 1 115 ? -4.432 3.834 -1.992 1.00 95.69 115 LEU A N 1
ATOM 926 C CA . LEU A 1 115 ? -5.644 4.522 -2.439 1.00 95.69 115 LEU A CA 1
ATOM 927 C C . LEU A 1 115 ? -6.894 3.662 -2.245 1.00 95.69 115 LEU A C 1
ATOM 929 O O . LEU A 1 115 ? -7.897 4.160 -1.741 1.00 95.69 115 LEU A O 1
ATOM 933 N N . VAL A 1 116 ? -6.826 2.370 -2.570 1.00 93.38 116 VAL A N 1
ATOM 934 C CA . VAL A 1 116 ? -7.938 1.435 -2.351 1.00 93.38 116 VAL A CA 1
ATOM 935 C C . VAL A 1 116 ? -8.285 1.334 -0.864 1.00 93.38 116 VAL A C 1
ATOM 937 O O . VAL A 1 116 ? -9.455 1.426 -0.501 1.00 93.38 116 VAL A O 1
ATOM 940 N N . LEU A 1 117 ? -7.285 1.229 0.016 1.00 93.12 117 LEU A N 1
ATOM 941 C CA . LEU A 1 117 ? -7.514 1.214 1.465 1.00 93.12 117 LEU A CA 1
ATOM 942 C C . LEU A 1 117 ? -8.172 2.505 1.970 1.00 93.12 117 LEU A C 1
ATOM 944 O O . LEU A 1 117 ? -9.049 2.442 2.828 1.00 93.12 117 LEU A O 1
ATOM 948 N N . LEU A 1 118 ? -7.777 3.666 1.439 1.00 93.06 118 LEU A N 1
ATOM 949 C CA . LEU A 1 118 ? -8.421 4.942 1.764 1.00 93.06 118 LEU A CA 1
ATOM 950 C C . LEU A 1 118 ? -9.871 4.994 1.275 1.00 93.06 118 LEU A C 1
ATOM 952 O O . LEU A 1 118 ? -10.743 5.451 2.007 1.00 93.06 118 LEU A O 1
ATOM 956 N N . MET A 1 119 ? -10.138 4.498 0.067 1.00 89.44 119 MET A N 1
ATOM 957 C CA . MET A 1 119 ? -11.490 4.432 -0.486 1.00 89.44 119 MET A CA 1
ATOM 958 C C . MET A 1 119 ? -12.407 3.559 0.379 1.00 89.44 119 MET A C 1
ATOM 960 O O . MET A 1 119 ? -13.525 3.967 0.692 1.00 89.44 119 MET A O 1
ATOM 964 N N . TYR A 1 120 ? -11.924 2.390 0.814 1.00 83.94 120 TYR A N 1
ATOM 965 C CA . TYR A 1 120 ? -12.662 1.519 1.732 1.00 83.94 120 TYR A CA 1
ATOM 966 C C . TYR A 1 120 ? -12.917 2.195 3.080 1.00 83.94 120 TYR A C 1
ATOM 968 O O . TYR A 1 120 ? -14.050 2.187 3.554 1.00 83.94 120 TYR A O 1
ATOM 976 N N . ASP A 1 121 ? -11.904 2.831 3.672 1.00 83.00 121 ASP A N 1
ATOM 977 C CA . ASP A 1 121 ? -12.048 3.568 4.934 1.00 83.00 121 ASP A CA 1
ATOM 978 C C . ASP A 1 121 ? -13.115 4.675 4.832 1.00 83.00 121 ASP A C 1
ATOM 980 O O . ASP A 1 121 ? -13.978 4.802 5.701 1.00 83.00 121 ASP A O 1
ATOM 984 N N . GLN A 1 122 ? -13.133 5.432 3.733 1.00 84.19 122 GLN A N 1
ATOM 985 C CA . GLN A 1 122 ? -14.152 6.456 3.486 1.00 84.19 122 GLN A CA 1
ATOM 986 C C . GLN A 1 122 ? -15.550 5.875 3.263 1.00 84.19 122 GLN A C 1
ATOM 988 O O . GLN A 1 122 ? -16.525 6.421 3.781 1.00 84.19 122 GLN A O 1
ATOM 993 N N . ALA A 1 123 ? -15.666 4.781 2.508 1.00 79.12 123 ALA A N 1
ATOM 994 C CA . ALA A 1 123 ? -16.942 4.108 2.286 1.00 79.12 123 ALA A CA 1
ATOM 995 C C . ALA A 1 123 ? -17.534 3.604 3.611 1.00 79.12 123 ALA A C 1
ATOM 997 O O . ALA A 1 123 ? -18.704 3.859 3.896 1.00 79.12 123 ALA A O 1
ATOM 998 N N . ILE A 1 124 ? -16.710 2.979 4.459 1.00 79.75 124 ILE A N 1
ATOM 999 C CA . ILE A 1 124 ? -17.135 2.498 5.777 1.00 79.75 124 ILE A CA 1
ATOM 1000 C C . ILE A 1 124 ? -17.581 3.668 6.664 1.00 79.75 124 ILE A C 1
ATOM 1002 O O . ILE A 1 124 ? -18.651 3.601 7.271 1.00 79.75 124 ILE A O 1
ATOM 1006 N N . LYS A 1 125 ? -16.826 4.775 6.686 1.00 81.38 125 LYS A N 1
ATOM 1007 C CA . LYS A 1 125 ? -17.205 5.989 7.429 1.00 81.38 125 LYS A CA 1
ATOM 1008 C C . LYS A 1 125 ? -18.549 6.557 6.976 1.00 81.38 125 LYS A C 1
ATOM 1010 O O . LYS A 1 125 ? -19.374 6.880 7.822 1.00 81.38 125 LYS A O 1
ATOM 1015 N N . ARG A 1 126 ? -18.801 6.646 5.664 1.00 78.56 126 ARG A N 1
ATOM 1016 C CA . ARG A 1 126 ? -20.086 7.138 5.125 1.00 78.56 126 ARG A CA 1
ATOM 1017 C C . ARG A 1 126 ? -21.263 6.282 5.593 1.00 78.56 126 ARG A C 1
ATOM 1019 O O . ARG A 1 126 ? -22.269 6.833 6.031 1.00 78.56 126 ARG A O 1
ATOM 1026 N N . VAL A 1 127 ? -21.119 4.956 5.554 1.00 77.12 127 VAL A N 1
ATOM 1027 C CA . VAL A 1 127 ? -22.152 4.019 6.028 1.00 77.12 127 VAL A CA 1
ATOM 1028 C C . VAL A 1 127 ? -22.383 4.161 7.537 1.00 77.12 127 VAL A C 1
ATOM 1030 O O . VAL A 1 127 ? -23.529 4.229 7.975 1.00 77.12 127 VAL A O 1
ATOM 1033 N N . ALA A 1 128 ? -21.319 4.271 8.337 1.00 76.06 128 ALA A N 1
ATOM 1034 C CA . ALA A 1 128 ? -21.430 4.435 9.788 1.00 76.06 128 ALA A CA 1
ATOM 1035 C C . ALA A 1 128 ? -22.131 5.752 10.183 1.00 76.06 128 ALA A C 1
ATOM 1037 O O . ALA A 1 128 ? -22.998 5.757 11.062 1.00 76.06 128 ALA A O 1
ATOM 1038 N N . THR A 1 129 ? -21.805 6.859 9.506 1.00 76.38 129 THR A N 1
ATOM 1039 C CA . THR A 1 129 ? -22.451 8.161 9.735 1.00 76.38 129 THR A CA 1
ATOM 1040 C C . THR A 1 129 ? -23.930 8.126 9.350 1.00 76.38 129 THR A C 1
ATOM 1042 O O . THR A 1 129 ? -24.764 8.613 10.110 1.00 76.38 129 THR A O 1
ATOM 1045 N N . ALA A 1 130 ? -24.279 7.497 8.222 1.00 71.69 130 ALA A N 1
ATOM 1046 C CA . ALA A 1 130 ? -25.671 7.342 7.798 1.00 71.69 130 ALA A CA 1
ATOM 1047 C C . ALA A 1 130 ? -26.502 6.505 8.790 1.00 71.69 130 ALA A C 1
ATOM 1049 O O . ALA A 1 130 ? -27.624 6.882 9.114 1.00 71.69 130 ALA A O 1
ATOM 1050 N N . ALA A 1 131 ? -25.934 5.421 9.333 1.00 66.06 131 ALA A N 1
ATOM 1051 C CA . ALA A 1 131 ? -26.597 4.596 10.345 1.00 66.06 131 ALA A CA 1
ATOM 1052 C C . ALA A 1 131 ? -26.836 5.351 11.665 1.00 66.06 131 ALA A C 1
ATOM 1054 O O . ALA A 1 131 ? -27.853 5.148 12.321 1.00 66.06 131 ALA A O 1
ATOM 1055 N N . THR A 1 132 ? -25.919 6.247 12.043 1.00 63.69 132 THR A N 1
ATOM 1056 C CA . THR A 1 132 ? -26.067 7.075 13.254 1.00 63.69 132 THR A CA 1
ATOM 1057 C C . THR A 1 132 ? -27.117 8.172 13.062 1.00 63.69 132 THR A C 1
ATOM 1059 O O . THR A 1 132 ? -27.867 8.463 13.984 1.00 63.69 132 THR A O 1
ATOM 1062 N N . ALA A 1 133 ? -27.215 8.745 11.858 1.00 60.88 133 ALA A N 1
ATOM 1063 C CA . ALA A 1 133 ? -28.199 9.777 11.530 1.00 60.88 133 ALA A CA 1
ATOM 1064 C C . ALA A 1 133 ? -29.644 9.247 11.412 1.00 60.88 133 ALA A C 1
ATOM 1066 O O . ALA A 1 133 ? -30.586 10.024 11.527 1.00 60.88 133 ALA A O 1
ATOM 1067 N N . GLN A 1 134 ? -29.831 7.941 11.187 1.00 56.66 134 GLN A N 1
ATOM 1068 C CA . GLN A 1 134 ? -31.151 7.294 11.135 1.00 56.66 134 GLN A CA 1
ATOM 1069 C C . GLN A 1 134 ? -31.675 6.830 12.505 1.00 56.66 134 GLN A C 1
ATOM 1071 O O . GLN A 1 134 ? -32.832 6.424 12.604 1.00 56.66 134 GLN A O 1
ATOM 1076 N N . ALA A 1 135 ? -30.869 6.904 13.567 1.00 52.38 135 ALA A N 1
ATOM 1077 C CA . ALA A 1 135 ? -31.358 6.722 14.928 1.00 52.38 135 ALA A CA 1
ATOM 1078 C C . ALA A 1 135 ? -32.018 8.033 15.392 1.00 52.38 135 ALA A C 1
ATOM 1080 O O . ALA A 1 135 ? -31.331 8.971 15.788 1.00 52.38 135 ALA A O 1
ATOM 1081 N N . SER A 1 136 ? -33.349 8.108 15.298 1.00 50.19 136 SER A N 1
ATOM 1082 C CA . SER A 1 136 ? -34.155 9.194 15.871 1.00 50.19 136 SER A CA 1
ATOM 1083 C C . SER A 1 136 ? -33.773 9.448 17.333 1.00 50.19 136 SER A C 1
ATOM 1085 O O . SER A 1 136 ? -33.575 8.483 18.078 1.00 50.19 136 SER A O 1
ATOM 1087 N N . GLU A 1 137 ? -33.693 10.723 17.732 1.00 51.66 137 GLU A N 1
ATOM 1088 C CA . GLU A 1 137 ? -33.423 11.137 19.115 1.00 51.66 137 GLU A CA 1
ATOM 1089 C C . GLU A 1 137 ? -34.264 10.317 20.110 1.00 51.66 137 GLU A C 1
ATOM 1091 O O . GLU A 1 137 ? -35.473 10.158 19.904 1.00 51.66 137 GLU A O 1
ATOM 1096 N N . PRO A 1 138 ? -33.663 9.766 21.182 1.00 50.97 138 PRO A N 1
ATOM 1097 C CA . PRO A 1 138 ? -34.447 9.124 22.223 1.00 50.97 138 PRO A CA 1
ATOM 1098 C C . PRO A 1 138 ? -35.375 10.170 22.850 1.00 50.97 138 PRO A C 1
ATOM 1100 O O . PRO A 1 138 ? -34.957 11.301 23.101 1.00 50.97 138 PRO A O 1
ATOM 1103 N N . ALA A 1 139 ? -36.631 9.781 23.08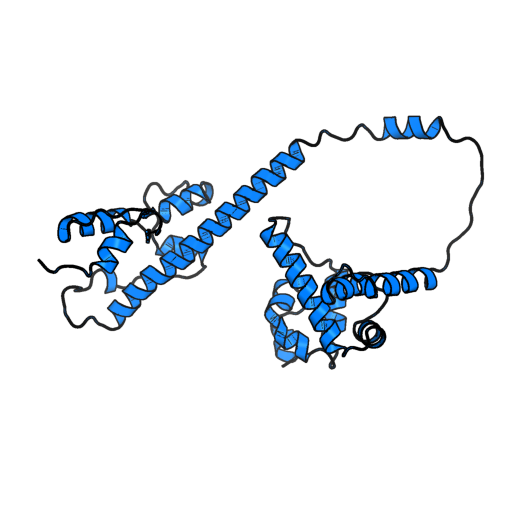9 1.00 53.53 139 ALA A N 1
ATOM 1104 C CA . ALA A 1 139 ? -37.637 10.630 23.720 1.00 53.53 139 ALA A CA 1
ATOM 1105 C C . ALA A 1 139 ? -37.072 11.328 24.978 1.00 53.53 139 ALA A C 1
ATOM 1107 O O . ALA A 1 139 ? -36.289 10.704 25.708 1.00 53.53 139 ALA A O 1
ATOM 1108 N N . PRO A 1 140 ? -37.457 12.591 25.252 1.00 56.78 140 PRO A N 1
ATOM 1109 C CA . PRO A 1 140 ? -36.932 13.349 26.381 1.00 56.78 140 PRO A CA 1
ATOM 1110 C C . PRO A 1 140 ? -37.048 12.555 27.684 1.00 56.78 140 PRO A C 1
ATOM 1112 O O . PRO A 1 140 ? -38.095 11.973 27.978 1.00 56.78 140 PRO A O 1
ATOM 1115 N N . LEU A 1 141 ? -35.966 12.552 28.468 1.00 48.03 141 LEU A N 1
ATOM 1116 C CA . LEU A 1 141 ? -35.846 11.837 29.746 1.00 48.03 141 LEU A CA 1
ATOM 1117 C C . LEU A 1 141 ? -37.022 12.096 30.706 1.00 48.03 141 LEU A C 1
ATOM 1119 O O . LEU A 1 141 ? -37.339 11.235 31.527 1.00 48.03 141 LEU A O 1
ATOM 1123 N N . ASP A 1 142 ? -37.674 13.251 30.583 1.00 52.19 142 ASP A N 1
ATOM 1124 C CA . ASP A 1 142 ? -38.802 13.666 31.414 1.00 52.19 142 ASP A CA 1
ATOM 1125 C C . ASP A 1 142 ? -40.017 12.733 31.269 1.00 52.19 142 ASP A C 1
ATOM 1127 O O . ASP A 1 142 ? -40.638 12.375 32.270 1.00 52.19 142 ASP A O 1
ATOM 1131 N N . ALA A 1 143 ? -40.288 12.222 30.062 1.00 55.41 143 ALA A N 1
ATOM 1132 C CA . ALA A 1 143 ? -41.397 11.292 29.815 1.00 55.41 143 ALA A CA 1
ATOM 1133 C C . ALA A 1 143 ? -41.152 9.903 30.443 1.00 55.41 143 ALA A C 1
ATOM 1135 O O . ALA A 1 143 ? -42.073 9.222 30.902 1.00 55.41 143 ALA A O 1
ATOM 1136 N N . VAL A 1 144 ? -39.884 9.486 30.511 1.00 54.56 144 VAL A N 1
ATOM 1137 C CA . VAL A 1 144 ? -39.483 8.223 31.149 1.00 54.56 144 VAL A CA 1
ATOM 1138 C C . VAL A 1 144 ? -39.550 8.353 32.675 1.00 54.56 144 VAL A C 1
ATOM 1140 O O . VAL A 1 144 ? -39.972 7.422 33.360 1.00 54.56 144 VAL A O 1
ATOM 1143 N N . LEU A 1 145 ? -39.193 9.522 33.217 1.00 47.06 145 LEU A N 1
ATOM 1144 C CA . LEU A 1 145 ? -39.219 9.810 34.653 1.00 47.06 145 LEU A CA 1
ATOM 1145 C C . LEU A 1 145 ? -40.639 9.895 35.232 1.00 47.06 145 LEU A C 1
ATOM 1147 O O . LEU A 1 145 ? -40.847 9.430 36.354 1.00 47.06 145 LEU A O 1
ATOM 1151 N N . GLU A 1 146 ? -41.618 10.425 34.494 1.00 52.53 146 GLU A N 1
ATOM 1152 C CA . GLU A 1 146 ? -43.026 10.411 34.931 1.00 52.53 146 GLU A CA 1
ATOM 1153 C C . GLU A 1 146 ? -43.603 8.993 34.977 1.00 52.53 146 GLU A C 1
ATOM 1155 O O . GLU A 1 146 ? -44.265 8.621 35.948 1.00 52.53 146 GLU A O 1
ATOM 1160 N N . THR A 1 147 ? -43.259 8.162 33.991 1.00 53.06 147 THR A N 1
ATOM 1161 C CA . THR A 1 147 ? -43.709 6.764 33.924 1.00 53.06 147 THR A CA 1
ATOM 1162 C C . THR A 1 147 ? -43.164 5.934 35.095 1.00 53.06 147 THR A C 1
ATOM 1164 O O . THR A 1 147 ? -43.877 5.109 35.659 1.00 53.06 147 THR A O 1
ATOM 1167 N N . VAL A 1 148 ? -41.920 6.189 35.519 1.00 48.75 148 VAL A N 1
ATOM 1168 C CA . VAL A 1 148 ? -41.281 5.502 36.660 1.00 48.75 148 VAL A CA 1
ATOM 1169 C C . VAL A 1 148 ? -41.802 6.011 38.012 1.00 48.75 148 VAL A C 1
ATOM 1171 O O . VAL A 1 148 ? -41.866 5.251 38.982 1.00 48.75 148 VAL A O 1
ATOM 1174 N N . ARG A 1 149 ? -42.206 7.286 38.096 1.00 45.56 149 ARG A N 1
ATOM 1175 C CA . ARG A 1 149 ? -42.807 7.869 39.309 1.00 45.56 149 ARG A CA 1
ATOM 1176 C C . ARG A 1 149 ? -44.224 7.366 39.571 1.00 45.56 149 ARG A C 1
ATOM 1178 O O . ARG A 1 149 ? -44.608 7.270 40.731 1.00 45.56 149 ARG A O 1
ATOM 1185 N N . ALA A 1 150 ? -44.969 6.997 38.531 1.00 50.72 150 ALA A N 1
ATOM 1186 C CA . ALA A 1 150 ? -46.319 6.459 38.676 1.00 50.72 150 ALA A CA 1
ATOM 1187 C C . ALA A 1 150 ? -46.367 5.033 39.270 1.00 50.72 150 ALA A C 1
ATOM 1189 O O . ALA A 1 150 ? -47.435 4.592 39.686 1.00 50.72 150 ALA A O 1
ATOM 1190 N N . THR A 1 151 ? -45.242 4.305 39.335 1.00 48.41 151 THR A N 1
ATOM 1191 C CA . THR A 1 151 ? -45.242 2.861 39.647 1.00 48.41 151 THR A CA 1
ATOM 1192 C C . THR A 1 151 ? -44.545 2.448 40.943 1.00 48.41 151 THR A C 1
ATOM 1194 O O . THR A 1 151 ? -44.444 1.252 41.195 1.00 48.41 151 THR A O 1
ATOM 1197 N N . SER A 1 152 ? -44.056 3.368 41.780 1.00 36.00 152 SER A N 1
ATOM 1198 C CA . SER A 1 152 ? -43.273 2.971 42.966 1.00 36.00 152 SER A CA 1
ATOM 1199 C C . SER A 1 152 ? -43.673 3.743 44.223 1.00 36.00 152 SER A C 1
ATOM 1201 O O . SER A 1 152 ? -43.141 4.815 44.507 1.00 36.00 152 SER A O 1
ATOM 1203 N N . GLY A 1 153 ? -44.609 3.173 44.984 1.00 31.72 153 GLY A N 1
ATOM 1204 C CA . GLY A 1 153 ? -44.847 3.515 46.384 1.00 31.72 153 GLY A CA 1
ATOM 1205 C C . GLY A 1 153 ? -43.893 2.761 47.324 1.00 31.72 153 GLY A C 1
ATOM 1206 O O . GLY A 1 153 ? -43.591 1.597 47.090 1.00 31.72 153 GLY A O 1
ATOM 1207 N N . GLU A 1 154 ? -43.476 3.471 48.378 1.00 32.94 154 GLU A N 1
ATOM 1208 C CA . GLU A 1 154 ? -42.881 3.029 49.660 1.00 32.94 154 GLU A CA 1
ATOM 1209 C C . GLU A 1 154 ? -41.478 2.372 49.661 1.00 32.94 154 GLU A C 1
ATOM 1211 O O . GLU A 1 154 ? -41.266 1.274 49.167 1.00 32.94 154 GLU A O 1
ATOM 1216 N N . VAL A 1 155 ? -40.419 3.093 50.074 1.00 30.84 155 VAL A N 1
ATOM 1217 C CA . VAL A 1 155 ? -39.852 3.307 51.442 1.00 30.84 155 VAL A CA 1
ATOM 1218 C C . VAL A 1 155 ? -38.554 2.494 51.624 1.00 30.84 155 VAL A C 1
ATOM 1220 O O . VAL A 1 155 ? -38.587 1.273 51.662 1.00 30.84 155 VAL A O 1
ATOM 1223 N N . HIS A 1 156 ? -37.402 3.169 51.774 1.00 29.28 156 HIS A N 1
ATOM 1224 C CA . HIS A 1 156 ? -36.578 3.207 53.004 1.00 29.28 156 HIS A CA 1
ATOM 1225 C C . HIS A 1 156 ? -35.178 3.818 52.753 1.00 29.28 156 HIS A C 1
ATOM 1227 O O . HIS A 1 156 ? -34.556 3.628 51.710 1.00 29.28 156 HIS A O 1
ATOM 1233 N N . SER A 1 157 ? -34.699 4.562 53.751 1.00 27.78 157 SER A N 1
ATOM 1234 C CA . SER A 1 157 ? -33.444 5.330 53.805 1.00 27.78 157 SER A CA 1
ATOM 1235 C C . SER A 1 157 ? -32.186 4.466 54.091 1.00 27.78 157 SER A C 1
ATOM 1237 O O . SER A 1 157 ? -32.309 3.276 54.375 1.00 27.78 157 SER A O 1
ATOM 1239 N N . PRO A 1 158 ? -30.954 5.023 53.986 1.00 43.16 158 PRO A N 1
ATOM 1240 C CA . PRO A 1 158 ? -29.770 4.309 53.485 1.00 43.16 158 PRO A CA 1
ATOM 1241 C C . PRO A 1 158 ? -28.826 3.769 54.576 1.00 43.16 158 PRO A C 1
ATOM 1243 O O . PRO A 1 158 ? -28.808 4.287 55.695 1.00 43.16 158 PRO A O 1
ATOM 1246 N N . PRO A 1 159 ? -27.885 2.863 54.218 1.00 31.59 159 PRO A N 1
ATOM 1247 C CA . PRO A 1 159 ? -26.541 3.017 54.785 1.00 31.59 159 PRO A CA 1
ATOM 1248 C C . PRO A 1 159 ? -25.341 2.723 53.851 1.00 31.59 159 PRO A C 1
ATOM 1250 O O . PRO A 1 159 ? -25.273 1.738 53.130 1.00 31.59 159 PRO A O 1
ATOM 1253 N N . LYS A 1 160 ? -24.354 3.624 53.982 1.00 27.61 160 LYS A N 1
ATOM 1254 C CA . LYS A 1 160 ? -22.886 3.476 54.146 1.00 27.61 160 LYS A CA 1
ATOM 1255 C C . LYS A 1 160 ? -22.035 2.529 53.260 1.00 27.61 160 LYS A C 1
ATOM 1257 O O . LYS A 1 160 ? -22.237 1.331 53.133 1.00 27.61 160 LYS A O 1
ATOM 1262 N N . LYS A 1 161 ? -20.919 3.125 52.805 1.00 47.03 161 LYS A N 1
ATOM 1263 C CA . LYS A 1 161 ? -19.705 2.562 52.170 1.00 47.03 161 LYS A CA 1
ATOM 1264 C C . LYS A 1 161 ? -19.126 1.324 52.898 1.00 47.03 161 LYS A C 1
ATOM 1266 O O . LYS A 1 161 ? -18.865 1.443 54.093 1.00 47.03 161 LYS A O 1
ATOM 1271 N N . LYS A 1 162 ? -18.753 0.254 52.158 1.00 34.69 162 LYS A N 1
ATOM 1272 C CA . LYS A 1 162 ? -17.423 -0.439 52.155 1.00 34.69 162 LYS A CA 1
ATOM 1273 C C . LYS A 1 162 ? -17.393 -1.769 51.346 1.00 34.69 162 LYS A C 1
ATOM 1275 O O . LYS A 1 162 ? -18.391 -2.465 51.233 1.00 34.69 162 LYS A O 1
ATOM 1280 N N . SER A 1 163 ? -16.182 -2.100 50.858 1.00 39.69 163 SER A N 1
ATOM 1281 C CA . SER A 1 163 ? -15.599 -3.421 50.485 1.00 39.69 163 SER A CA 1
ATOM 1282 C C . SER A 1 163 ? -16.131 -4.232 49.279 1.00 39.69 163 SER A C 1
ATOM 1284 O O . SER A 1 163 ? -17.189 -4.841 49.355 1.00 39.69 163 SER A O 1
ATOM 1286 N N . LYS A 1 164 ? -15.317 -4.373 48.207 1.00 40.38 164 LYS A N 1
ATOM 1287 C CA . LYS A 1 164 ? -15.524 -5.335 47.090 1.00 40.38 164 LYS A CA 1
ATOM 1288 C C . LYS A 1 164 ? -14.254 -6.120 46.640 1.00 40.38 164 LYS A C 1
ATOM 1290 O O . LYS A 1 164 ? -13.807 -5.898 45.521 1.00 40.38 164 LYS A O 1
ATOM 1295 N N . PRO A 1 165 ? -13.663 -7.054 47.418 1.00 46.72 165 PRO A N 1
ATOM 1296 C CA . PRO A 1 165 ? -12.602 -7.924 46.874 1.00 46.72 165 PRO A CA 1
ATOM 1297 C C . PRO A 1 165 ? -13.101 -9.284 46.338 1.00 46.72 165 PRO A C 1
ATOM 1299 O O . PRO A 1 165 ? -12.530 -9.814 45.392 1.00 46.72 165 PRO A O 1
ATOM 1302 N N . LYS A 1 166 ? -14.164 -9.877 46.910 1.00 50.16 166 LYS A N 1
ATOM 1303 C CA . LYS A 1 166 ? -14.535 -11.287 46.632 1.00 50.16 166 LYS A CA 1
ATOM 1304 C C . LYS A 1 166 ? -15.332 -11.516 45.340 1.00 50.16 166 LYS A C 1
ATOM 1306 O O . LYS A 1 166 ? -15.089 -12.496 44.648 1.00 50.16 166 LYS A O 1
ATOM 1311 N N . VAL A 1 167 ? -16.258 -10.617 45.001 1.00 55.53 167 VAL A N 1
ATOM 1312 C CA . VAL A 1 167 ? -17.121 -10.748 43.802 1.00 55.53 167 VAL A CA 1
ATOM 1313 C C . VAL A 1 167 ? -16.322 -10.555 42.508 1.00 55.53 167 VAL A C 1
ATOM 1315 O O . VAL A 1 167 ? -16.581 -11.200 41.498 1.00 55.53 167 VAL A O 1
ATOM 1318 N N . ALA A 1 168 ? -15.318 -9.687 42.581 1.00 55.97 168 ALA A N 1
ATOM 1319 C CA . ALA A 1 168 ? -14.387 -9.363 41.514 1.00 55.97 168 ALA A CA 1
ATOM 1320 C C . ALA A 1 168 ? -13.631 -10.641 41.063 1.00 55.97 168 ALA A C 1
ATOM 1322 O O . ALA A 1 168 ? -13.747 -11.102 39.925 1.00 55.97 168 ALA A O 1
ATOM 1323 N N . LEU A 1 169 ? -13.022 -11.338 42.033 1.00 60.66 169 LEU A N 1
ATOM 1324 C CA . LEU A 1 169 ? -12.168 -12.504 41.795 1.00 60.66 169 LEU A CA 1
ATOM 1325 C C . LEU A 1 169 ? -12.880 -13.694 41.132 1.00 60.66 169 LEU A C 1
ATOM 1327 O O . LEU A 1 169 ? -12.273 -14.402 40.323 1.00 60.66 169 LEU A O 1
ATOM 1331 N N . ALA A 1 170 ? -14.148 -13.916 41.485 1.00 67.31 170 ALA A N 1
ATOM 1332 C CA . ALA A 1 170 ? -14.977 -14.973 40.911 1.00 67.31 170 ALA A CA 1
ATOM 1333 C C . ALA A 1 170 ? -15.260 -14.712 39.423 1.00 67.31 170 ALA A C 1
ATOM 1335 O O . ALA A 1 170 ? -15.159 -15.623 38.602 1.00 67.31 170 ALA A O 1
ATOM 1336 N N . LYS A 1 171 ? -15.498 -13.447 39.057 1.00 69.12 171 LYS A N 1
ATOM 1337 C CA . LYS A 1 171 ? -15.731 -13.032 37.670 1.00 69.12 171 LYS A CA 1
ATOM 1338 C C . LYS A 1 171 ? -14.495 -13.254 36.797 1.00 69.12 171 LYS A C 1
ATOM 1340 O O . LYS A 1 171 ? -14.600 -13.749 35.677 1.00 69.12 171 LYS A O 1
ATOM 1345 N N . THR A 1 172 ? -13.309 -12.967 37.331 1.00 72.19 172 THR A N 1
ATOM 1346 C CA . THR A 1 172 ? -12.043 -13.243 36.638 1.00 72.19 172 THR A CA 1
ATOM 1347 C C . THR A 1 172 ? -11.818 -14.751 36.426 1.00 72.19 172 THR A C 1
ATOM 1349 O O . THR A 1 172 ? -11.315 -15.160 35.378 1.00 72.19 172 THR A O 1
ATOM 1352 N N . GLN A 1 173 ? -12.221 -15.602 37.379 1.00 71.81 173 GLN A N 1
ATOM 1353 C CA . GLN A 1 173 ? -12.154 -17.064 37.224 1.00 71.81 173 GLN A CA 1
ATOM 1354 C C . GLN A 1 173 ? -13.125 -17.594 36.166 1.00 71.81 173 GLN A C 1
ATOM 1356 O O . GLN A 1 173 ? -12.747 -18.452 35.369 1.00 71.81 173 GLN A O 1
ATOM 1361 N N . GLU A 1 174 ? -14.348 -17.074 36.143 1.00 73.19 174 GLU A N 1
ATOM 1362 C CA . GLU A 1 174 ? -15.376 -17.448 35.172 1.00 73.19 174 GLU A CA 1
ATOM 1363 C C . GLU A 1 174 ? -14.932 -17.127 33.735 1.00 73.19 17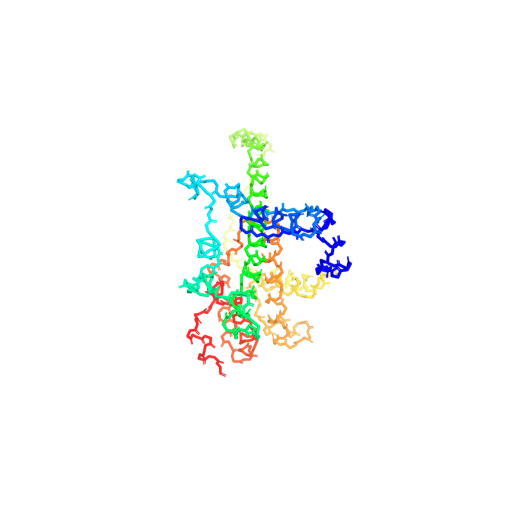4 GLU A C 1
ATOM 1365 O O . GLU A 1 174 ? -14.945 -17.997 32.863 1.00 73.19 174 GLU A O 1
ATOM 1370 N N . MET A 1 175 ? -14.405 -15.919 33.500 1.00 74.69 175 MET A N 1
ATOM 1371 C CA . MET A 1 175 ? -13.904 -15.500 32.183 1.00 74.69 175 MET A CA 1
ATOM 1372 C C . MET A 1 175 ? -12.757 -16.382 31.668 1.00 74.69 175 MET A C 1
ATOM 1374 O O . MET A 1 175 ? -12.689 -16.669 30.473 1.00 74.69 175 MET A O 1
ATOM 1378 N N . MET A 1 176 ? -11.870 -16.844 32.555 1.00 71.94 176 MET A N 1
ATOM 1379 C CA . MET A 1 176 ? -10.734 -17.705 32.197 1.00 71.94 176 MET A CA 1
ATOM 1380 C C . MET A 1 176 ? -11.136 -19.139 31.831 1.00 71.94 176 MET A C 1
ATOM 1382 O O . MET A 1 176 ? -10.367 -19.823 31.152 1.00 71.94 176 MET A O 1
ATOM 1386 N N . ARG A 1 177 ? -12.328 -19.585 32.243 1.00 76.06 177 ARG A N 1
ATOM 1387 C CA . ARG A 1 177 ? -12.850 -20.934 31.979 1.00 76.06 177 ARG A CA 1
ATOM 1388 C C . ARG A 1 177 ? -13.844 -20.998 30.819 1.00 76.06 177 ARG A C 1
ATOM 1390 O O . ARG A 1 177 ? -14.256 -22.096 30.471 1.00 76.06 177 ARG A O 1
ATOM 1397 N N . ASN A 1 178 ? -14.197 -19.867 30.205 1.00 76.81 178 ASN A N 1
ATOM 1398 C CA . ASN A 1 178 ? -15.175 -19.832 29.117 1.00 76.81 178 ASN A CA 1
ATOM 1399 C C . ASN A 1 178 ? -14.659 -20.570 27.850 1.00 76.81 178 ASN A C 1
ATOM 1401 O O . ASN A 1 178 ? -13.714 -20.089 27.210 1.00 76.81 178 ASN A O 1
ATOM 1405 N N . PRO A 1 179 ? -15.252 -21.716 27.463 1.00 77.06 179 PRO A N 1
ATOM 1406 C CA . PRO A 1 179 ? -14.765 -22.517 26.340 1.00 77.06 179 PRO A CA 1
ATOM 1407 C C . PRO A 1 179 ? -15.017 -21.863 24.973 1.00 77.06 179 PRO A C 1
ATOM 1409 O O . PRO A 1 179 ? -14.256 -22.117 24.045 1.00 77.06 179 PRO A O 1
ATOM 1412 N N . GLU A 1 180 ? -15.999 -20.963 24.869 1.00 78.06 180 GLU A N 1
ATOM 1413 C CA . GLU A 1 180 ? -16.388 -20.288 23.619 1.00 78.06 180 GLU A CA 1
ATOM 1414 C C . GLU A 1 180 ? -15.352 -19.260 23.134 1.00 78.06 180 GLU A C 1
ATOM 1416 O O . GLU A 1 180 ? -15.380 -18.799 21.993 1.00 78.06 180 GLU A O 1
ATOM 1421 N N . LEU A 1 181 ? -14.417 -18.869 24.003 1.00 80.75 181 LEU A N 1
ATOM 1422 C CA . LEU A 1 181 ? -13.406 -17.859 23.703 1.00 80.75 181 LEU A CA 1
ATOM 1423 C C . LEU A 1 181 ? -12.046 -18.492 23.416 1.00 80.75 181 LEU A C 1
ATOM 1425 O O . LEU A 1 181 ? -11.656 -19.499 24.003 1.00 80.75 181 LEU A O 1
ATOM 1429 N N . ARG A 1 182 ? -11.244 -17.853 22.564 1.00 88.50 182 ARG A N 1
ATOM 1430 C CA . ARG A 1 182 ? -9.838 -18.248 22.397 1.00 88.50 182 ARG A CA 1
ATOM 1431 C C . ARG A 1 182 ? -9.035 -17.884 23.648 1.00 88.50 182 ARG A C 1
ATOM 1433 O O . ARG A 1 182 ? -9.357 -16.928 24.356 1.00 88.50 182 ARG A O 1
ATOM 1440 N N . ALA A 1 183 ? -7.940 -18.604 23.899 1.00 85.06 183 ALA A N 1
ATOM 1441 C CA . ALA A 1 183 ? -7.107 -18.404 25.091 1.00 85.06 183 ALA A CA 1
ATOM 1442 C C . ALA A 1 183 ? -6.631 -16.949 25.265 1.00 85.06 183 ALA A C 1
ATOM 1444 O O . ALA A 1 183 ? -6.643 -16.423 26.377 1.00 85.06 183 ALA A O 1
ATOM 1445 N N . HIS A 1 184 ? -6.280 -16.271 24.169 1.00 86.50 184 HIS A N 1
ATOM 1446 C CA . HIS A 1 184 ? -5.856 -14.872 24.209 1.00 86.50 184 HIS A CA 1
ATOM 1447 C C . HIS A 1 184 ? -6.999 -13.889 24.479 1.00 86.50 184 HIS A C 1
ATOM 1449 O O . HIS A 1 184 ? -6.802 -12.915 25.201 1.00 86.50 184 HIS A O 1
ATOM 1455 N N . GLN A 1 185 ? -8.207 -14.166 23.985 1.00 86.00 185 GLN A N 1
ATOM 1456 C CA . GLN A 1 185 ? -9.392 -13.349 24.270 1.00 86.00 185 GLN A CA 1
ATOM 1457 C C . GLN A 1 185 ? -9.777 -13.440 25.752 1.00 86.00 185 GLN A C 1
ATOM 1459 O O . GLN A 1 185 ? -10.025 -12.416 26.389 1.00 86.00 185 GLN A O 1
ATOM 1464 N N . ARG A 1 186 ? -9.735 -14.650 26.332 1.00 88.12 186 ARG A N 1
ATOM 1465 C CA . ARG A 1 186 ? -9.928 -14.849 27.779 1.00 88.12 186 ARG A CA 1
ATOM 1466 C C . ARG A 1 186 ? -8.899 -14.087 28.605 1.00 88.12 186 ARG A C 1
ATOM 1468 O O . ARG A 1 186 ? -9.269 -13.399 29.552 1.00 88.12 186 ARG A O 1
ATOM 1475 N N . ALA A 1 187 ? -7.627 -14.176 28.215 1.00 89.06 187 ALA A N 1
ATOM 1476 C CA . ALA A 1 187 ? -6.534 -13.480 28.884 1.00 89.06 187 ALA A CA 1
ATOM 1477 C C . ALA A 1 187 ? -6.741 -11.959 28.899 1.00 89.06 187 ALA A C 1
ATOM 1479 O O . ALA A 1 187 ? -6.585 -11.338 29.948 1.00 89.06 187 ALA A O 1
ATOM 1480 N N . LEU A 1 188 ? -7.139 -11.355 27.772 1.00 90.75 188 LEU A N 1
ATOM 1481 C CA . LEU A 1 188 ? -7.388 -9.914 27.703 1.00 90.75 188 LEU A CA 1
ATOM 1482 C C . LEU A 1 188 ? -8.579 -9.481 28.559 1.00 90.75 188 LEU A C 1
ATOM 1484 O O . LEU A 1 188 ? -8.488 -8.472 29.254 1.00 90.75 188 LEU A O 1
ATOM 1488 N N . LEU A 1 189 ? -9.677 -10.237 28.543 1.00 88.31 189 LEU A N 1
ATOM 1489 C CA . LEU A 1 189 ? -10.851 -9.946 29.367 1.00 88.31 189 LEU A CA 1
ATOM 1490 C C . LEU A 1 189 ? -10.534 -10.037 30.865 1.00 88.31 189 LEU A C 1
ATOM 1492 O O . LEU A 1 189 ? -10.821 -9.101 31.613 1.00 88.31 189 LEU A O 1
ATOM 1496 N N . ALA A 1 190 ? -9.880 -11.123 31.280 1.00 87.31 190 ALA A N 1
ATOM 1497 C CA . ALA A 1 190 ? -9.434 -11.323 32.654 1.00 87.31 190 ALA A CA 1
ATOM 1498 C C . ALA A 1 190 ? -8.431 -10.243 33.084 1.00 87.31 190 ALA A C 1
ATOM 1500 O O . ALA A 1 190 ? -8.504 -9.716 34.193 1.00 87.31 190 ALA A O 1
ATOM 1501 N N . TRP A 1 191 ? -7.528 -9.844 32.186 1.00 91.06 191 TRP A N 1
ATOM 1502 C CA . TRP A 1 191 ? -6.621 -8.737 32.441 1.00 91.06 191 TRP A CA 1
ATOM 1503 C C . TRP A 1 191 ? -7.389 -7.419 32.583 1.00 91.06 191 TRP A C 1
ATOM 1505 O O . TRP A 1 191 ? -7.208 -6.732 33.586 1.00 91.06 191 TRP A O 1
ATOM 1515 N N . ARG A 1 192 ? -8.314 -7.072 31.679 1.00 89.44 192 ARG A N 1
ATOM 1516 C CA . ARG A 1 192 ? -9.123 -5.835 31.734 1.00 89.44 192 ARG A CA 1
ATOM 1517 C C . ARG A 1 192 ? -10.066 -5.732 32.933 1.00 89.44 192 ARG A C 1
ATOM 1519 O O . ARG A 1 192 ? -10.484 -4.617 33.246 1.00 89.44 192 ARG A O 1
ATOM 1526 N N . ALA A 1 193 ? -10.330 -6.827 33.647 1.00 86.06 193 ALA A N 1
ATOM 1527 C CA . ALA A 1 193 ? -10.987 -6.781 34.955 1.00 86.06 193 ALA A CA 1
ATOM 1528 C C . ALA A 1 193 ? -10.174 -5.984 36.002 1.00 86.06 193 ALA A C 1
ATOM 1530 O O . ALA A 1 193 ? -10.742 -5.497 36.973 1.00 86.06 193 ALA A O 1
ATOM 1531 N N . LYS A 1 194 ? -8.868 -5.759 35.762 1.00 80.06 194 LYS A N 1
ATOM 1532 C CA . LYS A 1 194 ? -7.945 -4.940 36.587 1.00 80.06 194 LYS A CA 1
ATOM 1533 C C . LYS A 1 194 ? -7.702 -5.473 37.998 1.00 80.06 194 LYS A C 1
ATOM 1535 O O . LYS A 1 194 ? -7.282 -4.728 38.876 1.00 80.06 194 LYS A O 1
ATOM 1540 N N . GLU A 1 195 ? -7.916 -6.766 38.196 1.00 77.56 195 GLU A N 1
ATOM 1541 C CA . GLU A 1 195 ? -7.769 -7.415 39.501 1.00 77.56 195 GLU A CA 1
ATOM 1542 C C . GLU A 1 195 ? -6.445 -8.162 39.664 1.00 77.56 195 GLU A C 1
ATOM 1544 O O . GLU A 1 195 ? -5.955 -8.292 40.781 1.00 77.56 195 GLU A O 1
ATOM 1549 N N . LEU A 1 196 ? -5.876 -8.668 38.566 1.00 84.06 196 LEU A N 1
ATOM 1550 C CA . LEU A 1 196 ? -4.700 -9.539 38.569 1.00 84.06 196 LEU A CA 1
ATOM 1551 C C . LEU A 1 196 ? -3.694 -9.103 37.503 1.00 84.06 196 LEU A C 1
ATOM 1553 O O . LEU A 1 196 ? -4.083 -8.727 36.398 1.00 84.06 196 LEU A O 1
ATOM 1557 N N . ASP A 1 197 ? -2.409 -9.181 37.825 1.00 90.62 197 ASP A N 1
ATOM 1558 C CA . ASP A 1 197 ? -1.307 -8.956 36.886 1.00 90.62 197 ASP A CA 1
ATOM 1559 C C . ASP A 1 197 ? -1.028 -10.192 36.008 1.00 90.62 197 ASP A C 1
ATOM 1561 O O . ASP A 1 197 ? -1.611 -11.268 36.193 1.00 90.62 197 ASP A O 1
ATOM 1565 N N . PHE A 1 198 ? -0.122 -10.058 35.036 1.00 90.88 198 PHE A N 1
ATOM 1566 C CA . PHE A 1 198 ? 0.274 -11.163 34.161 1.00 90.88 198 PHE A CA 1
ATOM 1567 C C . PHE A 1 198 ? 0.770 -12.385 34.930 1.00 90.88 198 PHE A C 1
ATOM 1569 O O . PHE A 1 198 ? 0.470 -13.503 34.519 1.00 90.88 198 PHE A O 1
ATOM 1576 N N . ALA A 1 199 ? 1.515 -12.205 36.023 1.00 88.81 199 ALA A N 1
ATOM 1577 C CA . ALA A 1 199 ? 2.066 -13.319 36.792 1.00 88.81 199 ALA A CA 1
ATOM 1578 C C . ALA A 1 199 ? 0.956 -14.124 37.483 1.00 88.81 199 ALA A C 1
ATOM 1580 O O . ALA A 1 199 ? 0.906 -15.349 37.368 1.00 88.81 199 ALA A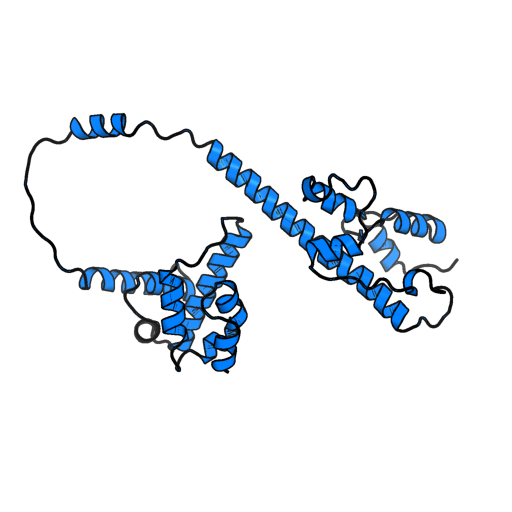 O 1
ATOM 1581 N N . SER A 1 200 ? 0.017 -13.432 38.125 1.00 87.81 200 SER A N 1
ATOM 1582 C CA . SER A 1 200 ? -1.119 -14.036 38.821 1.00 87.81 200 SER A CA 1
ATOM 1583 C C . SER A 1 200 ? -2.093 -14.706 37.854 1.00 87.81 200 SER A C 1
ATOM 1585 O O . SER A 1 200 ? -2.602 -15.793 38.135 1.00 87.81 200 SER A O 1
ATOM 1587 N N . LEU A 1 201 ? -2.340 -14.091 36.692 1.00 88.75 201 LEU A N 1
ATOM 1588 C CA . LEU A 1 201 ? -3.147 -14.693 35.629 1.00 88.75 201 LEU A CA 1
ATOM 1589 C C . LEU A 1 201 ? -2.467 -15.936 35.047 1.00 88.75 201 LEU A C 1
ATOM 1591 O O . LEU A 1 201 ? -3.126 -16.953 34.830 1.00 88.75 201 LEU A O 1
ATOM 1595 N N . ALA A 1 202 ? -1.154 -15.874 34.816 1.00 88.81 202 ALA A N 1
ATOM 1596 C CA . ALA A 1 202 ? -0.378 -16.980 34.269 1.00 88.81 202 ALA A CA 1
ATOM 1597 C C . ALA A 1 202 ? -0.367 -18.191 35.210 1.00 88.81 202 ALA A C 1
ATOM 1599 O O . ALA A 1 202 ? -0.664 -19.302 34.770 1.00 88.81 202 ALA A O 1
ATOM 1600 N N . ALA A 1 203 ? -0.131 -17.964 36.507 1.00 89.19 203 ALA A N 1
ATOM 1601 C CA . ALA A 1 203 ? -0.160 -19.008 37.529 1.00 89.19 203 ALA A CA 1
ATOM 1602 C C . ALA A 1 203 ? -1.513 -19.737 37.568 1.00 89.19 203 ALA A C 1
ATOM 1604 O O . ALA A 1 203 ? -1.563 -20.963 37.609 1.00 89.19 203 ALA A O 1
ATOM 1605 N N . ARG A 1 204 ? -2.622 -18.993 37.477 1.00 85.38 204 ARG A N 1
ATOM 1606 C CA . ARG A 1 204 ? -3.981 -19.564 37.483 1.00 85.38 204 ARG A CA 1
ATOM 1607 C C . ARG A 1 204 ? -4.323 -20.346 36.222 1.00 85.38 204 ARG A C 1
ATOM 1609 O O . ARG A 1 204 ? -5.116 -21.278 36.285 1.00 85.38 204 ARG A O 1
ATOM 1616 N N . ALA A 1 205 ? -3.758 -19.949 35.088 1.00 82.88 205 ALA A N 1
ATOM 1617 C CA . ALA A 1 205 ? -3.939 -20.635 33.815 1.00 82.88 205 ALA A CA 1
ATOM 1618 C C . ALA A 1 205 ? -2.964 -21.806 33.614 1.00 82.88 205 ALA A C 1
ATOM 1620 O O . ALA A 1 205 ? -3.078 -22.509 32.615 1.00 82.88 205 ALA A O 1
ATOM 1621 N N . GLY A 1 206 ? -1.991 -21.992 34.514 1.00 87.06 206 GLY A N 1
ATOM 1622 C CA . GLY A 1 206 ? -0.936 -22.993 34.354 1.00 87.06 206 GLY A CA 1
ATOM 1623 C C . GLY A 1 206 ? 0.017 -22.694 33.191 1.00 87.06 206 GLY A C 1
ATOM 1624 O O . GLY A 1 206 ? 0.557 -23.617 32.588 1.00 87.06 206 GLY A O 1
ATOM 1625 N N . VAL A 1 207 ? 0.219 -21.418 32.840 1.00 90.00 207 VAL A N 1
ATOM 1626 C CA . VAL A 1 207 ? 1.109 -20.995 31.742 1.00 90.00 207 VAL A CA 1
ATOM 1627 C C . VAL A 1 207 ? 2.237 -20.100 32.252 1.00 90.00 207 VAL A C 1
ATOM 1629 O O . VAL A 1 207 ? 2.196 -19.592 33.369 1.00 90.00 207 VAL A O 1
ATOM 1632 N N . LYS A 1 208 ? 3.263 -19.865 31.425 1.00 91.00 208 LYS A N 1
ATOM 1633 C CA . LYS A 1 208 ? 4.343 -18.921 31.757 1.00 91.00 208 LYS A CA 1
ATOM 1634 C C . LYS A 1 208 ? 3.838 -17.474 31.688 1.00 91.00 208 LYS A C 1
ATOM 1636 O O . LYS A 1 208 ? 3.042 -17.134 30.813 1.00 91.00 208 LYS A O 1
ATOM 1641 N N . THR A 1 209 ? 4.378 -16.588 32.527 1.00 90.94 209 THR A N 1
ATOM 1642 C CA . THR A 1 209 ? 4.064 -15.142 32.514 1.00 90.94 209 THR A CA 1
ATOM 1643 C C . THR A 1 209 ? 4.284 -14.506 31.139 1.00 90.94 209 THR A C 1
ATOM 1645 O O . THR A 1 209 ? 3.485 -13.690 30.688 1.00 90.94 209 THR A O 1
ATOM 1648 N N . THR A 1 210 ? 5.323 -14.933 30.417 1.00 90.25 210 THR A N 1
ATOM 1649 C CA . THR A 1 210 ? 5.591 -14.491 29.040 1.00 90.25 210 THR A CA 1
ATOM 1650 C C . THR A 1 210 ? 4.518 -14.944 28.052 1.00 90.25 210 THR A C 1
ATOM 1652 O O . THR A 1 210 ? 4.182 -14.201 27.132 1.00 90.25 210 THR A O 1
ATOM 1655 N N . THR A 1 211 ? 3.944 -16.135 28.233 1.00 90.38 211 THR A N 1
ATOM 1656 C CA . THR A 1 211 ? 2.817 -16.626 27.428 1.00 90.38 211 THR A CA 1
ATOM 1657 C C . THR A 1 211 ? 1.576 -15.774 27.671 1.00 90.38 211 THR A C 1
ATOM 1659 O O . THR A 1 211 ? 0.933 -15.354 26.714 1.00 90.38 211 THR A O 1
ATOM 1662 N N . MET A 1 212 ? 1.286 -15.445 28.933 1.00 91.56 212 MET A N 1
ATOM 1663 C CA . MET A 1 212 ? 0.165 -14.570 29.291 1.00 91.56 212 MET A CA 1
ATOM 1664 C C . MET A 1 212 ? 0.311 -13.167 28.682 1.00 91.56 212 MET A C 1
ATOM 1666 O O . MET A 1 212 ? -0.631 -12.642 28.093 1.00 91.56 212 MET A O 1
ATOM 1670 N N . ALA A 1 213 ? 1.511 -12.590 28.731 1.00 91.19 213 ALA A N 1
ATOM 1671 C CA . ALA A 1 213 ? 1.784 -11.294 28.114 1.00 91.19 213 ALA A CA 1
ATOM 1672 C C . ALA A 1 213 ? 1.616 -11.317 26.582 1.00 91.19 213 ALA A C 1
ATOM 1674 O O . ALA A 1 213 ? 1.021 -10.403 26.010 1.00 91.19 213 ALA A O 1
ATOM 1675 N N . ASN A 1 214 ? 2.071 -12.386 25.916 1.00 91.25 214 ASN A N 1
ATOM 1676 C CA . ASN A 1 214 ? 1.845 -12.592 24.481 1.00 91.25 214 ASN A CA 1
ATOM 1677 C C . ASN A 1 214 ? 0.356 -12.725 24.141 1.00 91.25 214 ASN A C 1
ATOM 1679 O O . ASN A 1 214 ? -0.101 -12.177 23.143 1.00 91.25 214 ASN A O 1
ATOM 1683 N N . TYR A 1 215 ? -0.411 -13.434 24.969 1.00 92.75 215 TYR A N 1
ATOM 1684 C CA . TYR A 1 215 ? -1.855 -13.561 24.806 1.00 92.75 215 TYR A CA 1
ATOM 1685 C C . TYR A 1 215 ? -2.561 -12.210 24.886 1.00 92.75 215 TYR A C 1
ATOM 1687 O O . TYR A 1 215 ? -3.342 -11.885 23.995 1.00 92.75 215 TYR A O 1
ATOM 1695 N N . VAL A 1 216 ? -2.240 -11.392 25.886 1.00 91.69 216 VAL A N 1
ATOM 1696 C CA . VAL A 1 216 ? -2.833 -10.055 26.019 1.00 91.69 216 VAL A CA 1
ATOM 1697 C C . VAL A 1 216 ? -2.469 -9.167 24.826 1.00 91.69 216 VAL A C 1
ATOM 1699 O O . VAL A 1 216 ? -3.356 -8.547 24.244 1.00 91.69 216 VAL A O 1
ATOM 1702 N N . LEU A 1 217 ? -1.204 -9.156 24.389 1.00 91.62 217 LEU A N 1
ATOM 1703 C CA . LEU A 1 217 ? -0.787 -8.387 23.209 1.00 91.62 217 LEU A CA 1
ATOM 1704 C C . LEU A 1 217 ? -1.451 -8.859 21.920 1.00 91.62 217 LEU A C 1
ATOM 1706 O O . LEU A 1 217 ? -1.884 -8.032 21.119 1.00 91.62 217 LEU A O 1
ATOM 1710 N N . ARG A 1 218 ? -1.549 -10.174 21.715 1.00 90.06 218 ARG A N 1
ATOM 1711 C CA . ARG A 1 218 ? -2.207 -10.742 20.539 1.00 90.06 218 ARG A CA 1
ATOM 1712 C C . ARG A 1 218 ? -3.679 -10.358 20.501 1.00 90.06 218 ARG A C 1
ATOM 1714 O O . ARG A 1 218 ? -4.158 -9.932 19.461 1.00 90.06 218 ARG A O 1
ATOM 1721 N N . ALA A 1 219 ? -4.376 -10.468 21.626 1.00 89.31 219 ALA A N 1
ATOM 1722 C CA . ALA A 1 219 ? -5.779 -10.089 21.716 1.00 89.31 219 ALA A CA 1
ATOM 1723 C C . ALA A 1 219 ? -5.995 -8.588 21.507 1.00 89.31 219 ALA A C 1
ATOM 1725 O O . ALA A 1 219 ? -6.914 -8.213 20.789 1.00 89.31 219 ALA A O 1
ATOM 1726 N N . LEU A 1 220 ? -5.129 -7.735 22.063 1.00 89.38 220 LEU A N 1
ATOM 1727 C CA . LEU A 1 220 ? -5.170 -6.298 21.792 1.00 89.38 220 LEU A CA 1
ATOM 1728 C C . LEU A 1 220 ? -4.916 -6.010 20.313 1.00 89.38 220 LEU A C 1
ATOM 1730 O O . LEU A 1 220 ? -5.658 -5.253 19.705 1.00 89.38 220 LEU A O 1
ATOM 1734 N N . THR A 1 221 ? -3.915 -6.647 19.708 1.00 87.56 221 THR A N 1
ATOM 1735 C CA . THR A 1 221 ? -3.627 -6.481 18.278 1.00 87.56 221 THR A CA 1
ATOM 1736 C C . THR A 1 221 ? -4.828 -6.907 17.435 1.00 87.56 221 THR A C 1
ATOM 1738 O O . THR A 1 221 ? -5.262 -6.140 16.588 1.00 87.56 221 THR A O 1
ATOM 1741 N N . GLU A 1 222 ? -5.432 -8.063 17.724 1.00 86.56 222 GLU A N 1
ATOM 1742 C CA . GLU A 1 222 ? -6.630 -8.546 17.029 1.00 86.56 222 GLU A CA 1
ATOM 1743 C C . GLU A 1 222 ? -7.841 -7.625 17.235 1.00 86.56 222 GLU A C 1
ATOM 1745 O O . GLU A 1 222 ? -8.565 -7.381 16.280 1.00 86.56 222 GLU A O 1
ATOM 1750 N N . GLU A 1 223 ? -8.072 -7.070 18.429 1.00 83.88 223 GLU A N 1
ATOM 1751 C CA . GLU A 1 223 ? -9.154 -6.100 18.647 1.00 83.88 223 GLU A CA 1
ATOM 1752 C C . GLU A 1 223 ? -8.928 -4.800 17.872 1.00 83.88 223 GLU A C 1
ATOM 1754 O O . GLU A 1 223 ? -9.863 -4.255 17.282 1.00 83.88 223 GLU A O 1
ATOM 1759 N N . PHE A 1 224 ? -7.695 -4.296 17.874 1.00 82.88 224 PHE A N 1
ATOM 1760 C CA . PHE A 1 224 ? -7.333 -3.068 17.178 1.00 82.88 224 PHE A CA 1
ATOM 1761 C C . PHE A 1 224 ? -7.385 -3.263 15.664 1.00 82.88 224 PHE A C 1
ATOM 1763 O O . PHE A 1 224 ? -7.955 -2.423 14.970 1.00 82.88 224 PHE A O 1
ATOM 1770 N N . ASP A 1 225 ? -6.881 -4.388 15.157 1.00 76.12 225 ASP A N 1
ATOM 1771 C CA . ASP A 1 225 ? -6.994 -4.761 13.752 1.00 76.12 225 ASP A CA 1
ATOM 1772 C C . ASP A 1 225 ? -8.440 -5.030 13.360 1.00 76.12 225 ASP A C 1
ATOM 1774 O O . ASP A 1 225 ? -8.873 -4.528 12.333 1.00 76.12 225 ASP A O 1
ATOM 1778 N N . ALA A 1 226 ? -9.230 -5.728 14.174 1.00 71.44 226 ALA A N 1
ATOM 1779 C CA . ALA A 1 226 ? -10.643 -5.954 13.893 1.00 71.44 226 ALA A CA 1
ATOM 1780 C C . ALA A 1 226 ? -11.426 -4.639 13.869 1.00 71.44 226 ALA A C 1
ATOM 1782 O O . ALA A 1 226 ? -12.271 -4.465 12.999 1.00 71.44 226 ALA A O 1
ATOM 1783 N N . ARG A 1 227 ? -11.138 -3.680 14.763 1.00 65.25 227 ARG A N 1
ATOM 1784 C CA . ARG A 1 227 ? -11.757 -2.343 14.705 1.00 65.25 227 ARG A CA 1
ATOM 1785 C C . ARG A 1 227 ? -11.277 -1.530 13.509 1.00 65.25 227 ARG A C 1
ATOM 1787 O O . ARG A 1 227 ? -12.099 -0.851 12.903 1.00 65.25 227 ARG A O 1
ATOM 1794 N N . ARG A 1 228 ? -9.996 -1.637 13.146 1.00 64.56 228 ARG A N 1
ATOM 1795 C CA . ARG A 1 228 ? -9.409 -1.016 11.949 1.00 64.56 228 ARG A CA 1
ATOM 1796 C C . ARG A 1 228 ? -10.018 -1.583 10.665 1.00 64.56 228 ARG A C 1
ATOM 1798 O O . ARG A 1 228 ? -10.358 -0.820 9.772 1.00 64.56 228 ARG A O 1
ATOM 1805 N N . ILE A 1 229 ? -10.192 -2.901 10.591 1.00 59.03 229 ILE A N 1
ATOM 1806 C CA . ILE A 1 229 ? -10.818 -3.625 9.475 1.00 59.03 229 ILE A CA 1
ATOM 1807 C C . ILE A 1 229 ? -12.320 -3.324 9.425 1.00 59.03 229 ILE A C 1
ATOM 1809 O O . ILE A 1 229 ? -12.857 -3.080 8.352 1.00 59.03 229 ILE A O 1
ATOM 1813 N N . ALA A 1 230 ? -12.988 -3.264 10.579 1.00 56.34 230 ALA A N 1
ATOM 1814 C CA . ALA A 1 230 ? -14.393 -2.873 10.687 1.00 56.34 230 ALA A CA 1
ATOM 1815 C C . ALA A 1 230 ? -14.622 -1.355 10.534 1.00 56.34 230 ALA A C 1
ATOM 1817 O O . ALA A 1 230 ? -15.748 -0.903 10.731 1.00 56.34 230 ALA A O 1
ATOM 1818 N N . GLY A 1 231 ? -13.571 -0.569 10.252 1.00 45.56 231 GLY A N 1
ATOM 1819 C CA . GLY A 1 231 ? -13.609 0.890 10.091 1.00 45.56 231 GLY A CA 1
ATOM 1820 C C . GLY A 1 231 ? -14.265 1.650 11.249 1.00 45.56 231 GLY A C 1
ATOM 1821 O O . GLY A 1 231 ? -14.812 2.734 11.055 1.00 45.56 231 GLY A O 1
ATOM 1822 N N . ARG A 1 232 ? -14.233 1.086 12.462 1.00 54.62 232 ARG A N 1
ATOM 1823 C CA . ARG A 1 232 ? -14.659 1.776 13.689 1.00 54.62 232 ARG A CA 1
ATOM 1824 C C . ARG A 1 232 ? -13.568 2.763 14.104 1.00 54.62 232 ARG A C 1
ATOM 1826 O O . ARG A 1 232 ? -12.409 2.590 13.725 1.00 54.62 232 ARG A O 1
ATOM 1833 N N . THR A 1 233 ? -13.915 3.767 14.916 1.00 48.62 233 THR A N 1
ATOM 1834 C CA . THR A 1 233 ? -12.941 4.714 15.486 1.00 48.62 233 THR A CA 1
ATOM 1835 C C . THR A 1 233 ? -11.716 3.949 15.995 1.00 48.62 233 THR A C 1
ATOM 1837 O O . THR A 1 233 ? -11.911 2.981 16.748 1.00 48.62 233 THR A O 1
ATOM 1840 N N . PRO A 1 234 ? -10.485 4.330 15.582 1.00 58.47 234 PRO A N 1
ATOM 1841 C CA . PRO A 1 234 ? -9.276 3.664 16.037 1.00 58.47 234 PRO A CA 1
ATOM 1842 C C . PRO A 1 234 ? -9.323 3.550 17.552 1.00 58.47 234 PRO A C 1
ATOM 1844 O O . PRO A 1 234 ? -9.513 4.551 18.246 1.00 58.47 234 PRO A O 1
ATOM 1847 N N . LEU A 1 235 ? -9.238 2.319 18.059 1.00 62.62 235 LEU A N 1
ATOM 1848 C CA . LEU A 1 235 ? -9.263 2.092 19.494 1.00 62.62 235 LEU A CA 1
ATOM 1849 C C . LEU A 1 235 ? -8.060 2.849 20.059 1.00 62.62 235 LEU A C 1
ATOM 1851 O O . LEU A 1 235 ? -6.936 2.675 19.596 1.00 62.62 235 LEU A O 1
ATOM 1855 N N . VAL A 1 236 ? -8.298 3.765 20.987 1.00 74.62 236 VAL A N 1
ATOM 1856 C CA . VAL A 1 236 ? -7.217 4.421 21.714 1.00 74.62 236 VAL A CA 1
ATOM 1857 C C . VAL A 1 236 ? -7.121 3.689 23.032 1.00 74.62 236 VAL A C 1
ATOM 1859 O O . VAL A 1 236 ? -8.122 3.530 23.729 1.00 74.62 236 VAL A O 1
ATOM 1862 N N . LEU A 1 237 ? -5.925 3.206 23.368 1.00 81.38 237 LEU A N 1
ATOM 1863 C CA . LEU A 1 237 ? -5.711 2.673 24.703 1.00 81.38 237 LEU A CA 1
ATOM 1864 C C . LEU A 1 237 ? -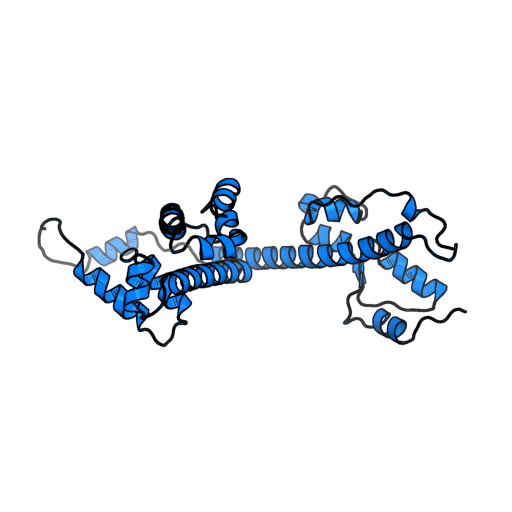5.993 3.791 25.711 1.00 81.38 237 LEU A C 1
ATOM 1866 O O . LEU A 1 237 ? -5.332 4.834 25.701 1.00 81.38 237 LEU A O 1
ATOM 1870 N N . GLU A 1 238 ? -6.955 3.547 26.593 1.00 83.31 238 GLU A N 1
ATOM 1871 C CA . GLU A 1 238 ? -7.263 4.428 27.713 1.00 83.31 238 GLU A CA 1
ATOM 1872 C C . GLU A 1 238 ? -5.993 4.744 28.508 1.00 83.31 238 GLU A C 1
ATOM 1874 O O . GLU A 1 238 ? -5.135 3.877 28.698 1.00 83.31 238 GLU A O 1
ATOM 1879 N N . SER A 1 239 ? -5.869 5.958 29.054 1.00 80.06 239 SER A N 1
ATOM 1880 C CA . SER A 1 239 ? -4.669 6.362 29.810 1.00 80.06 239 SER A CA 1
ATOM 1881 C C . SER A 1 239 ? -4.322 5.389 30.943 1.00 80.06 239 SER A C 1
ATOM 1883 O O . SER A 1 239 ? -3.151 5.086 31.163 1.00 80.06 239 SER A O 1
ATOM 1885 N N . LYS A 1 240 ? -5.338 4.819 31.602 1.00 85.19 240 LYS A N 1
ATOM 1886 C CA . LYS A 1 240 ? -5.165 3.792 32.642 1.00 85.19 240 LYS A CA 1
ATOM 1887 C C . LYS A 1 240 ? -4.721 2.435 32.076 1.00 85.19 240 LYS A C 1
ATOM 1889 O O . LYS A 1 240 ? -3.966 1.729 32.734 1.00 85.19 240 LYS A O 1
ATOM 1894 N N . GLU A 1 241 ? -5.183 2.065 30.880 1.00 85.56 241 GLU A N 1
ATOM 1895 C CA . GLU A 1 241 ? -4.788 0.818 30.207 1.00 85.56 241 GLU A CA 1
ATOM 1896 C C . GLU A 1 241 ? -3.333 0.905 29.723 1.00 85.56 241 GLU A C 1
ATOM 1898 O O . GLU A 1 241 ? -2.545 -0.000 29.993 1.00 85.56 241 GLU A O 1
ATOM 1903 N N . ARG A 1 242 ? -2.936 2.047 29.140 1.00 89.56 242 ARG A N 1
ATOM 1904 C CA . ARG A 1 242 ? -1.539 2.336 28.766 1.00 89.56 242 ARG A CA 1
ATOM 1905 C C . ARG A 1 242 ? -0.592 2.292 29.957 1.00 89.56 242 ARG A C 1
ATOM 1907 O O . ARG A 1 242 ? 0.432 1.620 29.885 1.00 89.56 242 ARG A O 1
ATOM 1914 N N . ALA A 1 243 ? -0.934 2.975 31.052 1.00 87.31 243 ALA A N 1
ATOM 1915 C CA . ALA A 1 243 ? -0.099 3.011 32.253 1.00 87.31 24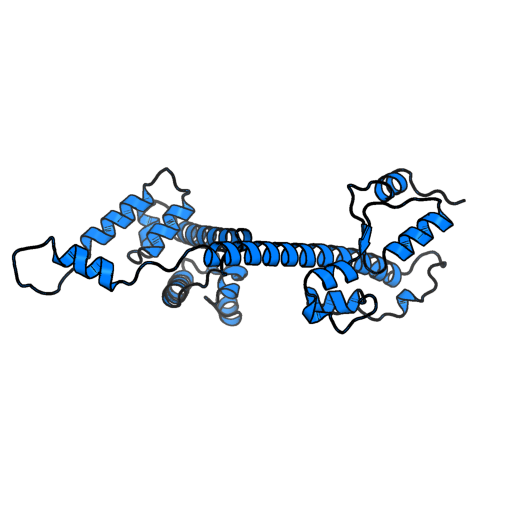3 ALA A CA 1
ATOM 1916 C C . ALA A 1 243 ? 0.141 1.607 32.825 1.00 87.31 243 ALA A C 1
ATOM 1918 O O . ALA A 1 243 ? 1.247 1.284 33.253 1.00 87.31 243 ALA A O 1
ATOM 1919 N N . ARG A 1 244 ? -0.879 0.746 32.778 1.00 91.44 244 ARG A N 1
ATOM 1920 C CA . ARG A 1 244 ? -0.757 -0.627 33.257 1.00 91.44 244 ARG A CA 1
ATOM 1921 C C . ARG A 1 244 ? 0.043 -1.519 32.314 1.00 91.44 244 ARG A C 1
ATOM 1923 O O . ARG A 1 244 ? 0.903 -2.250 32.789 1.00 91.44 244 ARG A O 1
ATOM 1930 N N . LEU A 1 245 ? -0.179 -1.429 30.998 1.00 91.88 245 LEU A N 1
ATOM 1931 C CA . LEU A 1 245 ? 0.669 -2.125 30.021 1.00 91.88 245 LEU A CA 1
ATOM 1932 C C . LEU A 1 245 ? 2.132 -1.732 30.220 1.00 91.88 245 LEU A C 1
ATOM 1934 O O . LEU A 1 245 ? 3.000 -2.595 30.255 1.00 91.88 245 LEU A O 1
ATOM 1938 N N . ARG A 1 246 ? 2.399 -0.444 30.439 1.00 90.94 246 ARG A N 1
ATOM 1939 C CA . ARG A 1 246 ? 3.742 0.056 30.718 1.00 90.94 246 ARG A CA 1
ATOM 1940 C C . ARG A 1 246 ? 4.337 -0.542 31.996 1.00 90.94 246 ARG A C 1
ATOM 1942 O O . ARG A 1 246 ? 5.481 -0.986 31.971 1.00 90.94 246 ARG A O 1
ATOM 1949 N N . ALA A 1 247 ? 3.576 -0.579 33.090 1.00 89.94 247 ALA A N 1
ATOM 1950 C CA . ALA A 1 247 ? 4.030 -1.161 34.352 1.00 89.94 247 ALA A CA 1
ATOM 1951 C C . ALA A 1 247 ? 4.357 -2.658 34.210 1.00 89.94 247 ALA A C 1
ATOM 1953 O O . ALA A 1 247 ? 5.425 -3.098 34.628 1.00 89.94 247 ALA A O 1
ATOM 1954 N N . GLU A 1 248 ? 3.476 -3.431 33.571 1.00 91.56 248 GLU A N 1
ATOM 1955 C CA . GLU A 1 248 ? 3.631 -4.884 33.473 1.00 91.56 248 GLU A CA 1
ATOM 1956 C C . GLU A 1 248 ? 4.686 -5.299 32.435 1.00 91.56 248 GLU A C 1
ATOM 1958 O O . GLU A 1 248 ? 5.530 -6.143 32.729 1.00 91.56 248 GLU A O 1
ATOM 1963 N N . PHE A 1 249 ? 4.732 -4.667 31.256 1.00 90.56 249 PHE A N 1
ATOM 1964 C CA . PHE A 1 249 ? 5.783 -4.923 30.256 1.00 90.56 249 PHE A CA 1
ATOM 1965 C C . PHE A 1 249 ? 7.152 -4.336 30.644 1.00 90.56 249 PHE A C 1
ATOM 1967 O O . PHE A 1 249 ? 8.166 -4.696 30.044 1.00 90.56 249 PHE A O 1
ATOM 1974 N N . GLY A 1 250 ? 7.199 -3.474 31.666 1.00 86.12 250 GLY A N 1
ATOM 1975 C CA . GLY A 1 250 ? 8.429 -2.965 32.275 1.00 86.12 250 GLY A CA 1
ATOM 1976 C C . GLY A 1 250 ? 9.186 -3.994 33.124 1.00 86.12 250 GLY A C 1
ATOM 1977 O O . GLY A 1 250 ? 10.401 -3.859 33.330 1.00 86.12 250 GLY A O 1
ATOM 1978 N N . LEU A 1 251 ? 8.495 -5.041 33.591 1.00 87.69 251 LEU A N 1
ATOM 1979 C CA . LEU A 1 251 ? 9.065 -6.073 34.456 1.00 87.69 251 LEU A CA 1
ATOM 1980 C C . LEU A 1 251 ? 10.096 -6.918 33.700 1.00 87.69 251 LEU A C 1
ATOM 1982 O O . LEU A 1 251 ? 9.858 -7.358 32.573 1.00 87.69 251 LEU A O 1
ATOM 1986 N N . SER A 1 252 ? 11.237 -7.193 34.339 1.00 84.25 252 SER A N 1
ATOM 1987 C CA . SER A 1 252 ? 12.366 -7.934 33.747 1.00 84.25 252 SER A CA 1
ATOM 1988 C C . SER A 1 252 ? 11.957 -9.282 33.142 1.00 84.25 252 SER A C 1
ATOM 1990 O O . SER A 1 252 ? 12.461 -9.665 32.088 1.00 84.25 252 SER A O 1
ATOM 1992 N N . THR A 1 253 ? 10.979 -9.956 33.749 1.00 85.19 253 THR A N 1
ATOM 1993 C CA . THR A 1 253 ? 10.431 -11.249 33.315 1.00 85.19 253 THR A CA 1
ATOM 1994 C C . THR A 1 253 ? 9.705 -11.202 31.966 1.00 85.19 253 THR A C 1
ATOM 1996 O O . THR A 1 253 ? 9.640 -12.219 31.276 1.00 85.19 253 THR A O 1
ATOM 1999 N N . VAL A 1 254 ? 9.187 -10.040 31.552 1.00 88.12 254 VAL A N 1
ATOM 2000 C CA . VAL A 1 254 ? 8.400 -9.854 30.315 1.00 88.12 254 VAL A CA 1
ATOM 2001 C C . VAL A 1 254 ? 9.021 -8.868 29.325 1.00 88.12 254 VAL A C 1
ATOM 2003 O O . VAL A 1 254 ? 8.555 -8.791 28.187 1.00 88.12 254 VAL A O 1
ATOM 2006 N N . ARG A 1 255 ? 10.145 -8.219 29.665 1.00 85.19 255 ARG A N 1
ATOM 2007 C CA . ARG A 1 255 ? 10.905 -7.345 28.744 1.00 85.19 255 ARG A CA 1
ATOM 2008 C C . ARG A 1 255 ? 11.235 -8.008 27.411 1.00 85.19 255 ARG A C 1
ATOM 2010 O O . ARG A 1 255 ? 11.164 -7.369 26.367 1.00 85.19 255 ARG A O 1
ATOM 2017 N N . ARG A 1 256 ? 11.548 -9.312 27.406 1.00 86.06 256 ARG A N 1
ATOM 2018 C CA . ARG A 1 256 ? 11.785 -10.053 26.153 1.00 86.06 256 ARG A CA 1
ATOM 2019 C C . ARG A 1 256 ? 10.574 -10.008 25.216 1.00 86.06 256 ARG A C 1
ATOM 2021 O O . ARG A 1 256 ? 10.767 -9.838 24.018 1.00 86.06 256 ARG A O 1
ATOM 2028 N N . VAL A 1 257 ? 9.363 -10.124 25.755 1.00 87.31 257 VAL A N 1
ATOM 2029 C CA . VAL A 1 257 ? 8.119 -10.036 24.977 1.00 87.31 257 VAL A CA 1
ATOM 2030 C C . VAL A 1 257 ? 7.896 -8.602 24.497 1.00 87.31 257 VAL A C 1
ATOM 2032 O O . VAL A 1 257 ? 7.587 -8.392 23.328 1.00 87.31 257 VAL A O 1
ATOM 2035 N N . ALA A 1 258 ? 8.152 -7.605 25.352 1.00 85.19 258 ALA A N 1
ATOM 2036 C CA . ALA A 1 258 ? 8.083 -6.197 24.955 1.00 85.19 258 ALA A CA 1
ATOM 2037 C C . ALA A 1 258 ? 9.004 -5.885 23.756 1.00 85.19 258 ALA A C 1
ATOM 2039 O O . ALA A 1 258 ? 8.582 -5.215 22.815 1.00 85.19 258 ALA A O 1
ATOM 2040 N N . ARG A 1 259 ? 10.223 -6.450 23.732 1.00 84.69 259 ARG A N 1
ATOM 2041 C CA . ARG A 1 259 ? 11.175 -6.324 22.608 1.00 84.69 259 ARG A CA 1
ATOM 2042 C C . ARG A 1 259 ? 10.662 -6.931 21.301 1.00 84.69 259 ARG A C 1
ATOM 2044 O O . ARG A 1 259 ? 10.899 -6.375 20.234 1.00 84.69 259 ARG A O 1
ATOM 2051 N N . GLN A 1 260 ? 9.955 -8.056 21.372 1.00 85.94 260 GLN A N 1
ATOM 2052 C CA . GLN A 1 260 ? 9.387 -8.711 20.188 1.00 85.94 260 GLN A CA 1
ATOM 2053 C C . GLN A 1 260 ? 8.199 -7.930 19.604 1.00 85.94 260 GLN A C 1
ATOM 2055 O O . GLN A 1 260 ? 7.941 -8.016 18.407 1.00 85.94 260 GLN A O 1
ATOM 2060 N N . HIS A 1 261 ? 7.516 -7.122 20.422 1.00 86.94 261 HIS A N 1
ATOM 2061 C CA . HIS A 1 261 ? 6.305 -6.384 20.049 1.00 86.94 261 HIS A CA 1
ATOM 2062 C C . HIS A 1 261 ? 6.465 -4.855 20.131 1.00 86.94 261 HIS A C 1
ATOM 2064 O O . HIS A 1 261 ? 5.511 -4.122 20.406 1.00 86.94 261 HIS A O 1
ATOM 2070 N N . THR A 1 262 ? 7.669 -4.353 19.841 1.00 86.19 262 THR A N 1
ATOM 2071 C CA . THR A 1 262 ? 8.003 -2.914 19.863 1.00 86.19 262 THR A CA 1
ATOM 2072 C C . THR A 1 262 ? 7.104 -2.077 18.954 1.00 86.19 262 THR A C 1
ATOM 2074 O O . THR A 1 262 ? 6.736 -0.963 19.323 1.00 86.19 262 THR A O 1
ATOM 2077 N N . GLY A 1 263 ? 6.703 -2.614 17.797 1.00 83.44 263 GLY A N 1
ATOM 2078 C CA . GLY A 1 263 ? 5.818 -1.934 16.848 1.00 83.44 263 GLY A CA 1
ATOM 2079 C C . GLY A 1 263 ? 4.479 -1.530 17.471 1.00 83.44 263 GLY A C 1
ATOM 2080 O O . GLY A 1 263 ? 4.127 -0.353 17.435 1.00 83.44 263 GLY A O 1
ATOM 2081 N N . PHE A 1 264 ? 3.781 -2.480 18.104 1.00 87.94 264 PHE A N 1
ATOM 2082 C CA . PHE A 1 264 ? 2.495 -2.235 18.766 1.00 87.94 264 PHE A CA 1
ATOM 2083 C C . PHE A 1 264 ? 2.655 -1.292 19.965 1.00 87.94 264 PHE A C 1
ATOM 2085 O O . PHE A 1 264 ? 1.968 -0.276 20.069 1.00 87.94 264 PHE A O 1
ATOM 2092 N N . LEU A 1 265 ? 3.607 -1.590 20.856 1.00 87.81 265 LEU A N 1
ATOM 2093 C CA . LEU A 1 265 ? 3.806 -0.821 22.086 1.00 87.81 265 LEU A CA 1
ATOM 2094 C C . LEU A 1 265 ? 4.194 0.641 21.812 1.00 87.81 265 LEU A C 1
ATOM 2096 O O . LEU A 1 265 ? 3.748 1.535 22.533 1.00 87.81 265 LEU A O 1
ATOM 2100 N N . ARG A 1 266 ? 4.968 0.895 20.748 1.00 88.81 266 ARG A N 1
ATOM 2101 C CA . ARG A 1 266 ? 5.304 2.248 20.288 1.00 88.81 266 ARG A CA 1
ATOM 2102 C C . ARG A 1 266 ? 4.114 2.932 19.619 1.00 88.81 266 ARG A C 1
ATOM 2104 O O . ARG A 1 266 ? 3.816 4.074 19.950 1.00 88.81 266 ARG A O 1
ATOM 2111 N N . ALA A 1 267 ? 3.432 2.247 18.698 1.00 81.81 267 ALA A N 1
ATOM 2112 C CA . ALA A 1 267 ? 2.303 2.812 17.953 1.00 81.81 267 ALA A CA 1
ATOM 2113 C C . ALA A 1 267 ? 1.155 3.264 18.868 1.00 81.81 267 ALA A C 1
ATOM 2115 O O . ALA A 1 267 ? 0.464 4.230 18.556 1.00 81.81 267 ALA A O 1
ATOM 2116 N N . HIS A 1 268 ? 0.989 2.608 20.019 1.00 85.12 268 HIS A N 1
ATOM 2117 C CA . HIS A 1 268 ? -0.048 2.943 20.995 1.00 85.12 268 HIS A CA 1
ATOM 2118 C C . HIS A 1 268 ? 0.461 3.714 22.224 1.00 85.12 268 HIS A C 1
ATOM 2120 O O . HIS A 1 268 ? -0.273 3.868 23.204 1.00 85.12 268 HIS A O 1
ATOM 2126 N N . GLY A 1 269 ? 1.694 4.232 22.175 1.00 85.12 269 GLY A N 1
ATOM 2127 C CA . GLY A 1 269 ? 2.237 5.141 23.189 1.00 85.12 269 GLY A CA 1
ATOM 2128 C C . GLY A 1 269 ? 2.441 4.510 24.568 1.00 85.12 269 GLY A C 1
ATOM 2129 O O . GLY A 1 269 ? 2.335 5.203 25.577 1.00 85.12 269 GLY A O 1
ATOM 2130 N N . VAL A 1 270 ? 2.694 3.199 24.634 1.00 89.12 270 VAL A N 1
ATOM 2131 C CA . VAL A 1 270 ? 3.008 2.498 25.892 1.00 89.12 270 VAL A CA 1
ATOM 2132 C C . VAL A 1 270 ? 4.464 2.756 26.302 1.00 89.12 270 VAL A C 1
ATOM 2134 O O . VAL A 1 270 ? 4.751 3.019 27.473 1.00 89.12 270 VAL A O 1
ATOM 2137 N N . PHE A 1 271 ? 5.374 2.732 25.325 1.00 88.62 271 PHE A N 1
ATOM 2138 C CA . PHE A 1 271 ? 6.787 3.080 25.491 1.00 88.62 271 PHE A CA 1
ATOM 2139 C C . PHE A 1 271 ? 7.264 3.997 24.365 1.00 88.62 271 PHE A C 1
ATOM 2141 O O . PHE A 1 271 ? 6.794 3.902 23.227 1.00 88.62 271 PHE A O 1
ATOM 2148 N N . SER A 1 272 ? 8.228 4.859 24.679 1.00 86.19 272 SER A N 1
ATOM 2149 C CA . SER A 1 272 ? 8.956 5.641 23.686 1.00 86.19 272 SER A CA 1
ATOM 2150 C C . SER A 1 272 ? 9.981 4.775 22.943 1.00 86.19 272 SER A C 1
ATOM 2152 O O . SER A 1 272 ? 10.320 3.662 23.356 1.00 86.19 272 SER A O 1
ATOM 2154 N N . HIS A 1 273 ? 10.502 5.288 21.826 1.00 79.06 273 HIS A N 1
ATOM 2155 C CA . HIS A 1 273 ? 11.533 4.579 21.069 1.00 79.06 273 HIS A CA 1
ATOM 2156 C C . HIS A 1 273 ? 12.825 4.382 21.881 1.00 79.06 273 HIS A C 1
ATOM 2158 O O . HIS A 1 273 ? 13.388 3.290 21.860 1.00 79.06 273 HIS A O 1
ATOM 2164 N N . ALA A 1 274 ? 13.239 5.402 22.641 1.00 82.56 274 ALA A N 1
ATOM 2165 C CA . ALA A 1 274 ? 14.434 5.358 23.483 1.00 82.56 274 ALA A CA 1
ATOM 2166 C C . ALA A 1 274 ? 14.298 4.342 24.630 1.00 82.56 274 ALA A C 1
ATOM 2168 O O . ALA A 1 274 ? 15.228 3.596 24.918 1.00 82.56 274 ALA A O 1
ATOM 2169 N N . GLU A 1 275 ? 13.117 4.249 25.244 1.00 83.81 275 GLU A N 1
ATOM 2170 C CA . GLU A 1 275 ? 12.853 3.295 26.331 1.00 83.81 275 GLU A CA 1
ATOM 2171 C C . GLU A 1 275 ? 12.903 1.846 25.847 1.00 83.81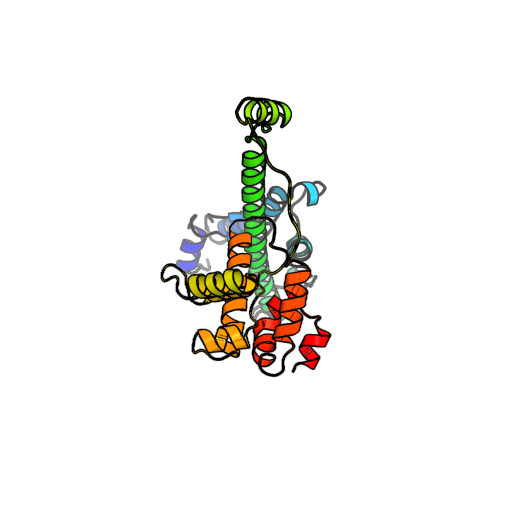 275 GLU A C 1
ATOM 2173 O O . GLU A 1 275 ? 13.459 0.982 26.520 1.00 83.81 275 GLU A O 1
ATOM 2178 N N . LEU A 1 276 ? 12.368 1.577 24.653 1.00 81.50 276 LEU A N 1
ATOM 2179 C CA . LEU A 1 276 ? 12.433 0.246 24.049 1.00 81.50 276 LEU A CA 1
ATOM 2180 C C . LEU A 1 276 ? 13.863 -0.142 23.646 1.00 81.50 276 LEU A C 1
ATOM 2182 O O . LEU A 1 276 ? 14.184 -1.328 23.674 1.00 81.50 276 LEU A O 1
ATOM 2186 N N . GLN A 1 277 ? 14.720 0.828 23.302 1.00 78.31 277 GLN A N 1
ATOM 2187 C CA . GLN A 1 277 ? 16.149 0.596 23.058 1.00 78.31 277 GLN A CA 1
ATOM 2188 C C . GLN A 1 277 ? 16.917 0.301 24.353 1.00 78.31 277 GLN A C 1
ATOM 2190 O O . GLN A 1 277 ? 17.747 -0.595 24.364 1.00 78.31 277 GLN A O 1
ATOM 2195 N N . GLN A 1 278 ? 16.600 0.972 25.463 1.00 79.88 278 GLN A N 1
ATOM 2196 C CA . GLN A 1 278 ? 17.214 0.701 26.776 1.00 79.88 278 GLN A CA 1
ATOM 2197 C C . GLN A 1 278 ? 16.789 -0.643 27.391 1.00 79.88 278 GLN A C 1
ATOM 2199 O O . GLN A 1 278 ? 17.395 -1.119 28.349 1.00 79.88 278 GLN A O 1
ATOM 2204 N N . MET A 1 279 ? 15.725 -1.253 26.865 1.00 74.62 279 MET A N 1
ATOM 2205 C CA . MET A 1 279 ? 15.292 -2.601 27.233 1.00 74.62 279 MET A CA 1
ATOM 2206 C C . MET A 1 279 ? 16.022 -3.716 26.462 1.00 74.62 279 MET A C 1
ATOM 2208 O O . MET A 1 279 ? 15.763 -4.885 26.772 1.00 74.62 279 MET A O 1
ATOM 2212 N N . GLN A 1 280 ? 16.851 -3.381 25.456 1.00 59.12 280 GLN A N 1
ATOM 2213 C CA . GLN A 1 280 ? 17.630 -4.326 24.634 1.00 59.12 280 GLN A CA 1
ATOM 2214 C C . GLN A 1 280 ? 18.740 -4.995 25.431 1.00 59.12 280 GLN A C 1
ATOM 2216 O O . GLN A 1 280 ? 18.794 -6.242 25.303 1.00 59.12 280 GLN A O 1
#

Sequence (280 aa):
MRSLPESIVKMMADPTVLKVGVAVRNDAHKLRRDFGILSAGLVELSMLAKSVEPDRWQHRRMLISLQDLCNAYLGRQLRKDNIRISRWSRIPLSEKQLEYAASDVFVSLELFHRLVLLMYDQAIKRVATAATAQASEPAPLDAVLETVRATSGEVHSPPKKKSKPKVALAKTQEMMRNPELRAHQRALLAWRAKELDFASLAARAGVKTTTMANYVLRALTEEFDARRIAGRTPLVLESKERARLRAEFGLSTVRRVARQHTGFLRAHGVFSHAELQQMQ

Organism: NCBI:txid1821822

Foldseek 3Di:
DDADPPVVLVLQQDQVRADFAAVVVVVQVVCCVVHVRNGHRYDHLQVLVCVLCVPVCVVPPDRDDLQNLCCVQVVDGDDPDCLVVDPPVDPPDDPVVVVNVVVRRVSRVVSVVRSVLSNVLVVLVVVVVVVVVPPPDDDPVVVVVVVVVVPDDDDDDDDDDDDDDPVLVVVLVVLCPDPVDDNLLSLQVSVVSVNDALCRNQVSNVHASQVSLVSNVVNVVCVQVVCSVSSHDRDQQDPVNLQRNLVRCVDLSHLVVCLVPVVVCCVNVSDDPVVNVVSD

Radius of gyration: 29.21 Å; chains: 1; bounding box: 69×46×91 Å